Protein AF-A0A3D4CT71-F1 (afdb_monomer_lite)

Structure (mmCIF, N/CA/C/O backbone):
data_AF-A0A3D4CT71-F1
#
_entry.id   AF-A0A3D4CT71-F1
#
loop_
_atom_site.group_PDB
_atom_site.id
_atom_site.type_symbol
_atom_site.label_atom_id
_atom_site.label_alt_id
_atom_site.label_comp_id
_atom_site.label_asym_id
_atom_site.label_entity_id
_atom_site.label_seq_id
_atom_site.pdbx_PDB_ins_code
_atom_site.Cartn_x
_atom_site.Cartn_y
_atom_site.Cartn_z
_atom_site.occupancy
_atom_site.B_iso_or_equiv
_atom_site.auth_seq_id
_atom_site.auth_comp_id
_atom_site.auth_asym_id
_atom_site.auth_atom_id
_atom_site.pdbx_PDB_model_num
ATOM 1 N N . ALA A 1 1 ? -38.843 -22.849 -2.771 1.00 36.38 1 ALA A N 1
ATOM 2 C CA . ALA A 1 1 ? -37.546 -23.491 -2.494 1.00 36.38 1 ALA A CA 1
ATOM 3 C C . ALA A 1 1 ? -36.574 -23.138 -3.612 1.00 36.38 1 ALA A C 1
ATOM 5 O O . ALA A 1 1 ? -36.904 -23.408 -4.756 1.00 36.38 1 ALA A O 1
ATOM 6 N N . ALA A 1 2 ? -35.448 -22.501 -3.285 1.00 35.53 2 ALA A N 1
ATOM 7 C CA . ALA A 1 2 ? -34.188 -22.523 -4.036 1.00 35.53 2 ALA A CA 1
ATOM 8 C C . ALA A 1 2 ? -33.139 -21.804 -3.175 1.00 35.53 2 ALA A C 1
ATOM 10 O O . ALA A 1 2 ? -33.270 -20.617 -2.881 1.00 35.53 2 ALA A O 1
ATOM 11 N N . ALA A 1 3 ? -32.169 -22.573 -2.693 1.00 39.84 3 ALA A N 1
ATOM 12 C CA . ALA A 1 3 ? -31.016 -22.105 -1.945 1.00 39.84 3 ALA A CA 1
ATOM 13 C C . ALA A 1 3 ? -29.946 -21.612 -2.924 1.00 39.84 3 ALA A C 1
ATOM 15 O O . ALA A 1 3 ? -29.700 -22.269 -3.933 1.00 39.84 3 ALA A O 1
ATOM 16 N N . PHE A 1 4 ? -29.269 -20.514 -2.591 1.00 34.97 4 PHE A N 1
ATOM 17 C CA . PHE A 1 4 ? -27.969 -20.205 -3.177 1.00 34.97 4 PHE A CA 1
ATOM 18 C C . PHE A 1 4 ? -26.904 -20.365 -2.101 1.00 34.97 4 PHE A C 1
ATOM 20 O O . PHE A 1 4 ? -26.806 -19.591 -1.150 1.00 34.97 4 PHE A O 1
ATOM 27 N N . VAL A 1 5 ? -26.157 -21.450 -2.267 1.00 38.84 5 VAL A N 1
ATOM 28 C CA . VAL A 1 5 ? -24.888 -21.746 -1.618 1.00 38.84 5 VAL A CA 1
ATOM 29 C C . VAL A 1 5 ? -23.838 -20.853 -2.274 1.00 38.84 5 VAL A C 1
ATOM 31 O O . VAL A 1 5 ? -23.669 -20.906 -3.489 1.00 38.84 5 VAL A O 1
ATOM 34 N N . ILE A 1 6 ? -23.134 -20.041 -1.484 1.00 40.69 6 ILE A N 1
ATOM 35 C CA . ILE A 1 6 ? -21.815 -19.533 -1.868 1.00 40.69 6 ILE A CA 1
ATOM 36 C C . ILE A 1 6 ? -20.829 -20.077 -0.843 1.00 40.69 6 ILE A C 1
ATOM 38 O O . ILE A 1 6 ? -20.814 -19.705 0.331 1.00 40.69 6 ILE A O 1
ATOM 42 N N . GLU A 1 7 ? -20.085 -21.045 -1.347 1.00 28.72 7 GLU A N 1
ATOM 43 C CA . GLU A 1 7 ? -18.988 -21.787 -0.763 1.00 28.72 7 GLU A CA 1
ATOM 44 C C . GLU A 1 7 ? -17.817 -20.833 -0.482 1.00 28.72 7 GLU A C 1
ATOM 46 O O . GLU A 1 7 ? -17.269 -20.219 -1.394 1.00 28.72 7 GLU A O 1
ATOM 51 N N . TRP A 1 8 ? -17.444 -20.677 0.790 1.00 43.50 8 TRP A N 1
ATOM 52 C CA . TRP A 1 8 ? -16.163 -20.079 1.159 1.00 43.50 8 TRP A CA 1
ATOM 53 C C . TRP A 1 8 ? -15.171 -21.219 1.355 1.00 43.50 8 TRP A C 1
ATOM 55 O O . TRP A 1 8 ? -15.365 -22.088 2.207 1.00 43.50 8 TRP A O 1
ATOM 65 N N . SER A 1 9 ? -14.126 -21.221 0.534 1.00 39.06 9 SER A N 1
ATOM 66 C CA . SER A 1 9 ? -12.984 -22.119 0.639 1.00 39.06 9 SER A CA 1
ATOM 67 C C . SER A 1 9 ? -12.404 -22.108 2.061 1.00 39.06 9 SER A C 1
ATOM 69 O O . SER A 1 9 ? -11.981 -21.061 2.556 1.00 39.06 9 SER A O 1
ATOM 71 N N . LYS A 1 10 ? -12.364 -23.294 2.685 1.00 39.81 10 LYS A N 1
ATOM 72 C CA . LYS A 1 10 ? -11.442 -23.676 3.775 1.00 39.81 10 LYS A CA 1
ATOM 73 C C . LYS A 1 10 ? -10.008 -23.289 3.351 1.00 39.81 10 LYS A C 1
ATOM 75 O O . LYS A 1 10 ? -9.695 -23.399 2.174 1.00 39.81 10 LYS A O 1
ATOM 80 N N . ASP A 1 11 ? -9.080 -22.834 4.186 1.00 35.50 11 ASP A N 1
ATOM 81 C CA . ASP A 1 11 ? -8.710 -23.364 5.492 1.00 35.50 11 ASP A CA 1
ATOM 82 C C . ASP A 1 11 ? -7.721 -22.394 6.178 1.00 35.50 11 ASP A C 1
ATOM 84 O O . ASP A 1 11 ? -6.710 -22.035 5.578 1.00 35.50 11 ASP A O 1
ATOM 88 N N . ARG A 1 12 ? -7.997 -21.984 7.421 1.00 35.75 12 ARG A N 1
ATOM 89 C CA . ARG A 1 12 ? -7.000 -21.763 8.488 1.00 35.75 12 ARG A CA 1
ATOM 90 C C . ARG A 1 12 ? -7.731 -21.914 9.817 1.00 35.75 12 ARG A C 1
ATOM 92 O O . ARG A 1 12 ? -8.470 -21.030 10.249 1.00 35.75 12 ARG A O 1
ATOM 99 N N . GLY A 1 13 ? -7.552 -23.078 10.431 1.00 41.88 13 GLY A N 1
ATOM 100 C CA . GLY A 1 13 ? -8.037 -23.380 11.767 1.00 41.88 13 GLY A CA 1
ATOM 101 C C . GLY A 1 13 ? -7.451 -22.429 12.810 1.00 41.88 13 GLY A C 1
ATOM 102 O O . GLY A 1 13 ? -6.267 -22.484 13.118 1.00 41.88 13 GLY A O 1
ATOM 103 N N . ASN A 1 14 ? -8.314 -21.597 13.385 1.00 32.81 14 ASN A N 1
ATOM 104 C CA . ASN A 1 14 ? -8.369 -21.399 14.827 1.00 32.81 14 ASN A CA 1
ATOM 105 C C . ASN A 1 14 ? -9.821 -21.077 15.197 1.00 32.81 14 ASN A C 1
ATOM 107 O O . ASN A 1 14 ? -10.283 -19.939 15.127 1.00 32.81 14 ASN A O 1
ATOM 111 N N . THR A 1 15 ? -10.580 -22.128 15.490 1.00 42.22 15 THR A N 1
ATOM 112 C CA . THR A 1 15 ? -11.936 -22.047 16.026 1.00 42.22 15 THR A CA 1
ATOM 113 C C . THR A 1 15 ? -11.888 -21.620 17.488 1.00 42.22 15 THR A C 1
ATOM 115 O O . THR A 1 15 ? -11.949 -22.455 18.382 1.00 42.22 15 THR A O 1
ATOM 118 N N . GLU A 1 16 ? -11.901 -20.314 17.724 1.00 34.28 16 GLU A N 1
ATOM 119 C CA . GLU A 1 16 ? -12.638 -19.765 18.857 1.00 34.28 16 GLU A CA 1
ATOM 120 C C . GLU A 1 16 ? -13.776 -18.917 18.302 1.00 34.28 16 GLU A C 1
ATOM 122 O O . GLU A 1 16 ? -13.602 -17.805 17.808 1.00 34.28 16 GLU A O 1
ATOM 127 N N . ARG A 1 17 ? -14.978 -19.494 18.330 1.00 36.78 17 ARG A N 1
ATOM 128 C CA . ARG A 1 17 ? -16.222 -18.769 18.094 1.00 36.78 17 ARG A CA 1
ATOM 129 C C . ARG A 1 17 ? -16.428 -17.875 19.321 1.00 36.78 17 ARG A C 1
ATOM 131 O O . ARG A 1 17 ? -16.684 -18.437 20.387 1.00 36.78 17 ARG A O 1
ATOM 138 N N . PRO A 1 18 ? -16.369 -16.532 19.228 1.00 39.38 18 PRO A N 1
ATOM 139 C CA . PRO A 1 18 ? -16.798 -15.725 20.350 1.00 39.38 18 PRO A CA 1
ATOM 140 C C . PRO A 1 18 ? -18.300 -15.946 20.486 1.00 39.38 18 PRO A C 1
ATOM 142 O O . PRO A 1 18 ? -19.074 -15.778 19.538 1.00 39.38 18 PRO A O 1
ATOM 145 N N . SER A 1 19 ? -18.678 -16.422 21.662 1.00 34.53 19 SER A N 1
ATOM 146 C CA . SER A 1 19 ? -20.040 -16.645 22.108 1.00 34.53 19 SER A CA 1
ATOM 147 C C . SER A 1 19 ? -20.937 -15.468 21.723 1.00 34.53 19 SER A C 1
ATOM 149 O O . SER A 1 19 ? -20.637 -14.302 21.979 1.00 34.53 19 SER A O 1
ATOM 151 N N . SER A 1 20 ? -22.064 -15.787 21.087 1.00 35.91 20 SER A N 1
ATOM 152 C CA . SER A 1 20 ? -23.138 -14.845 20.800 1.00 35.91 20 SER A CA 1
ATOM 153 C C . SER A 1 20 ? -23.768 -14.391 22.117 1.00 35.91 20 SER A C 1
ATOM 155 O O . SER A 1 20 ? -24.762 -14.959 22.571 1.00 35.91 20 SER A O 1
ATOM 157 N N . VAL A 1 21 ? -23.178 -13.380 22.754 1.00 38.34 21 VAL A N 1
ATOM 158 C CA . VAL A 1 21 ? -23.825 -12.666 23.852 1.00 38.34 21 VAL A CA 1
ATOM 159 C C . VAL A 1 21 ? -24.903 -11.791 23.225 1.00 38.34 21 VAL A C 1
ATOM 161 O O . VAL A 1 21 ? -24.638 -10.737 22.647 1.00 38.34 21 VAL A O 1
ATOM 164 N N . SER A 1 22 ? -26.131 -12.305 23.288 1.00 35.69 22 SER A N 1
ATOM 165 C CA . SER A 1 22 ? -27.360 -11.580 22.996 1.00 35.69 22 SER A CA 1
ATOM 166 C C . SER A 1 22 ? -27.373 -10.288 23.811 1.00 35.69 22 SER A C 1
ATOM 168 O O . SER A 1 22 ? -27.314 -10.298 25.039 1.00 35.69 22 SER A O 1
ATOM 170 N N . GLY A 1 23 ? -27.351 -9.174 23.095 1.00 37.91 23 GLY A N 1
ATOM 171 C CA . GLY A 1 23 ? -27.042 -7.861 23.628 1.00 37.91 23 GLY A CA 1
ATOM 172 C C . GLY A 1 23 ? -26.266 -7.113 22.565 1.00 37.91 23 GLY A C 1
ATOM 173 O O . GLY A 1 23 ? -25.050 -6.980 22.660 1.00 37.91 23 GLY A O 1
ATOM 174 N N . THR A 1 24 ? -26.968 -6.669 21.522 1.00 40.25 24 THR A N 1
ATOM 175 C CA . THR A 1 24 ? -26.494 -5.731 20.498 1.00 40.25 24 THR A CA 1
ATOM 176 C C . THR A 1 24 ? -26.032 -4.448 21.186 1.00 40.25 24 THR A C 1
ATOM 178 O O . THR A 1 24 ? -26.727 -3.437 21.255 1.00 40.25 24 THR A O 1
ATOM 181 N N . SER A 1 25 ? -24.849 -4.506 21.789 1.00 51.44 25 SER A N 1
ATOM 182 C CA . SER A 1 25 ? -24.253 -3.385 22.478 1.00 51.44 25 SER A CA 1
ATOM 183 C C . SER A 1 25 ? -23.948 -2.339 21.415 1.00 51.44 25 SER A C 1
ATOM 185 O O . SER A 1 25 ? -23.362 -2.630 20.372 1.00 51.44 25 SER A O 1
ATOM 187 N N . SER A 1 26 ? -24.364 -1.103 21.675 1.00 63.62 26 SER A N 1
ATOM 188 C CA . SER A 1 26 ? -24.165 0.076 20.821 1.00 63.62 26 SER A CA 1
ATOM 189 C C . SER A 1 26 ? -22.732 0.214 20.266 1.00 63.62 26 SER A C 1
ATOM 191 O O . SER A 1 26 ? -22.503 0.916 19.282 1.00 63.62 26 SER A O 1
ATOM 193 N N . TRP A 1 27 ? -21.741 -0.431 20.888 1.00 71.56 27 TRP A N 1
ATOM 194 C CA . TRP A 1 27 ? -20.348 -0.449 20.451 1.00 71.56 27 TRP A CA 1
ATOM 195 C C . TRP A 1 27 ? -20.047 -1.460 19.322 1.00 71.56 27 TRP A C 1
ATOM 197 O O . TRP A 1 27 ? -19.236 -1.142 18.456 1.00 71.56 27 TRP A O 1
ATOM 207 N N . ALA A 1 28 ? -20.740 -2.598 19.215 1.00 71.00 28 ALA A N 1
ATOM 208 C CA . ALA A 1 28 ? -20.539 -3.536 18.098 1.00 71.00 28 ALA A CA 1
ATOM 209 C C . ALA A 1 28 ? -20.820 -2.882 16.724 1.00 71.00 28 ALA A C 1
ATOM 211 O O . ALA A 1 28 ? -20.144 -3.163 15.730 1.00 71.00 28 ALA A O 1
ATOM 212 N N . GLY A 1 29 ? -21.756 -1.925 16.678 1.00 79.75 29 GLY A N 1
ATOM 213 C CA . GLY A 1 29 ? -22.010 -1.096 15.495 1.00 79.75 29 GLY A CA 1
ATOM 214 C C . GLY A 1 29 ? -20.831 -0.192 15.100 1.00 79.75 29 GLY A C 1
ATOM 215 O O . GLY A 1 29 ? -20.617 0.059 13.910 1.00 79.75 29 GLY A O 1
ATOM 216 N N . LEU A 1 30 ? -20.009 0.244 16.067 1.00 84.38 30 LEU A N 1
ATOM 217 C CA . LEU A 1 30 ? -18.775 0.984 15.777 1.00 84.38 30 LEU A CA 1
ATOM 218 C C . LEU A 1 30 ? -17.765 0.085 15.074 1.00 84.38 30 LEU A C 1
ATOM 220 O O . LEU A 1 30 ? -17.232 0.488 14.043 1.00 84.38 30 LEU A O 1
ATOM 224 N N . ARG A 1 31 ? -17.552 -1.142 15.564 1.00 84.25 31 ARG A N 1
ATOM 225 C CA . ARG A 1 31 ? -16.624 -2.089 14.928 1.00 84.25 31 ARG A CA 1
ATOM 226 C C . ARG A 1 31 ? -16.980 -2.307 13.457 1.00 84.25 31 ARG A C 1
ATOM 228 O O . ARG A 1 31 ? -16.120 -2.169 12.595 1.00 84.25 31 ARG A O 1
ATOM 235 N N . SER A 1 32 ? -18.260 -2.542 13.154 1.00 85.94 32 SER A N 1
ATOM 236 C CA . SER A 1 32 ? -18.736 -2.687 11.768 1.00 85.94 32 SER A CA 1
ATOM 237 C C . SER A 1 32 ? -18.459 -1.441 10.914 1.00 85.94 32 SER A C 1
ATOM 239 O O . SER A 1 32 ? -17.985 -1.546 9.782 1.00 85.94 32 SER A O 1
ATOM 241 N N . THR A 1 33 ? -18.698 -0.247 11.464 1.00 88.69 33 THR A N 1
ATOM 242 C CA . THR A 1 33 ? -18.458 1.024 10.764 1.00 88.69 33 THR A CA 1
ATOM 243 C C . THR A 1 33 ? -16.980 1.224 10.435 1.00 88.69 33 THR A C 1
ATOM 245 O O . THR A 1 33 ? -16.637 1.603 9.316 1.00 88.69 33 THR A O 1
ATOM 248 N N . PHE A 1 34 ? -16.091 0.956 11.389 1.00 89.19 34 PHE A N 1
ATOM 249 C CA . PHE A 1 34 ? -14.651 1.120 11.197 1.00 89.19 34 PHE A CA 1
ATOM 250 C C . PHE A 1 34 ? -14.049 0.026 10.314 1.00 89.19 34 PHE A C 1
ATOM 252 O O . PHE A 1 34 ? -13.202 0.326 9.477 1.00 89.19 34 PHE A O 1
ATOM 259 N N . HIS A 1 35 ? -14.566 -1.197 10.385 1.00 88.12 35 HIS A N 1
ATOM 260 C CA . HIS A 1 35 ? -14.206 -2.267 9.460 1.00 88.12 35 HIS A CA 1
ATOM 261 C C . HIS A 1 35 ? -14.568 -1.923 8.002 1.00 88.12 35 HIS A C 1
ATOM 263 O O . HIS A 1 35 ? -13.768 -2.152 7.099 1.00 88.12 35 HIS A O 1
ATOM 269 N N . LYS A 1 36 ? -15.714 -1.269 7.747 1.00 90.19 36 LYS A N 1
ATOM 270 C CA . LYS A 1 36 ? -16.032 -0.738 6.404 1.00 90.19 36 LYS A CA 1
ATOM 271 C C . LYS A 1 36 ? -15.023 0.318 5.936 1.00 90.19 36 LYS A C 1
ATOM 273 O O . LYS A 1 36 ? -14.657 0.319 4.765 1.00 90.19 36 LYS A O 1
ATOM 278 N N . LYS A 1 37 ? -14.562 1.201 6.833 1.00 90.25 37 LYS A N 1
ATOM 279 C CA . LYS A 1 37 ? -13.529 2.204 6.510 1.00 90.25 37 LYS A CA 1
ATOM 280 C C . LYS A 1 37 ? -12.192 1.552 6.164 1.00 90.25 37 LYS A C 1
ATOM 282 O O . LYS A 1 37 ? -11.549 1.995 5.220 1.00 90.25 37 LYS A O 1
ATOM 287 N N . VAL A 1 38 ? -11.808 0.502 6.892 1.00 90.00 38 VAL A N 1
ATOM 288 C CA . VAL A 1 38 ? -10.600 -0.282 6.601 1.00 90.00 38 VAL A CA 1
ATOM 289 C C . VAL A 1 38 ? -10.703 -0.959 5.238 1.00 90.00 38 VAL A C 1
ATOM 291 O O . VAL A 1 38 ? -9.833 -0.734 4.409 1.00 90.00 38 VAL A O 1
ATOM 294 N N . ARG A 1 39 ? -11.803 -1.654 4.933 1.00 89.06 39 ARG A N 1
ATOM 295 C CA . ARG A 1 39 ? -12.000 -2.256 3.599 1.00 89.06 39 ARG A CA 1
ATOM 296 C C . ARG A 1 39 ? -11.960 -1.236 2.463 1.00 89.06 39 ARG A C 1
ATOM 298 O O . ARG A 1 39 ? -11.386 -1.485 1.412 1.00 89.06 39 ARG A O 1
ATOM 305 N N . ALA A 1 40 ? -12.562 -0.064 2.663 1.00 90.81 40 ALA A N 1
ATOM 306 C CA . ALA A 1 40 ? -12.499 1.005 1.668 1.00 90.81 40 ALA A CA 1
ATOM 307 C C . ALA A 1 40 ? -11.065 1.526 1.469 1.00 90.81 40 ALA A C 1
ATOM 309 O O . ALA A 1 40 ? -10.696 1.888 0.354 1.00 90.81 40 ALA A O 1
ATOM 310 N N . LEU A 1 41 ? -10.266 1.577 2.537 1.00 91.19 41 LEU A N 1
ATOM 311 C CA . LEU A 1 41 ? -8.855 1.945 2.479 1.00 91.19 41 LEU A CA 1
ATOM 312 C C . LEU A 1 41 ? -8.021 0.877 1.749 1.00 91.19 41 LEU A C 1
ATOM 314 O O . LEU A 1 41 ? -7.203 1.233 0.906 1.00 91.19 41 LEU A O 1
ATOM 318 N N . GLU A 1 42 ? -8.260 -0.405 2.025 1.00 89.88 42 GLU A N 1
ATOM 319 C CA . GLU A 1 42 ? -7.614 -1.530 1.333 1.00 89.88 42 GLU A CA 1
ATOM 320 C C . GLU A 1 42 ? -7.883 -1.494 -0.165 1.00 89.88 42 GLU A C 1
ATOM 322 O O . GLU A 1 42 ? -6.940 -1.502 -0.947 1.00 89.88 42 GLU A O 1
ATOM 327 N N . ASN A 1 43 ? -9.151 -1.369 -0.566 1.00 90.62 43 ASN A N 1
ATOM 328 C CA . ASN A 1 43 ? -9.523 -1.331 -1.979 1.00 90.62 43 ASN A CA 1
ATOM 329 C C . ASN A 1 43 ? -8.815 -0.188 -2.713 1.00 90.62 43 ASN A C 1
ATOM 331 O O . ASN A 1 43 ? -8.226 -0.407 -3.766 1.00 90.62 43 ASN A O 1
ATOM 335 N N . LYS A 1 44 ? -8.793 1.015 -2.121 1.00 92.94 44 LYS A N 1
ATOM 336 C CA . LYS A 1 44 ? -8.076 2.168 -2.690 1.00 92.94 44 LYS A CA 1
ATOM 337 C C . LYS A 1 44 ? -6.579 1.913 -2.827 1.00 92.94 44 LYS A C 1
ATOM 339 O O . LYS A 1 44 ? -5.961 2.356 -3.791 1.00 92.94 44 LYS A O 1
ATOM 344 N N . PHE A 1 45 ? -5.981 1.241 -1.848 1.00 92.56 45 PHE A N 1
ATOM 345 C CA . PHE A 1 45 ? -4.566 0.902 -1.890 1.00 92.56 45 PHE A CA 1
ATOM 346 C C . PHE A 1 45 ? -4.265 -0.140 -2.975 1.00 92.56 45 PHE A C 1
ATOM 348 O O . PHE A 1 45 ? -3.333 0.064 -3.752 1.00 92.56 45 PHE A O 1
ATOM 355 N N . SER A 1 46 ? -5.071 -1.199 -3.082 1.00 91.50 46 SER A N 1
ATOM 356 C CA . SER A 1 46 ? -4.942 -2.212 -4.135 1.00 91.50 46 SER A CA 1
ATOM 357 C C . SER A 1 46 ? -5.129 -1.613 -5.529 1.00 91.50 46 SER A C 1
ATOM 359 O O . SER A 1 46 ? -4.333 -1.884 -6.425 1.00 91.50 46 SER A O 1
ATOM 361 N N . GLU A 1 47 ? -6.115 -0.731 -5.712 1.00 94.38 47 GLU A N 1
ATOM 362 C CA . GLU A 1 47 ? -6.309 0.018 -6.959 1.00 94.38 47 GLU A CA 1
ATOM 363 C C . GLU A 1 47 ? -5.068 0.851 -7.308 1.00 94.38 47 GLU A C 1
ATOM 365 O O . GLU A 1 47 ? -4.551 0.750 -8.421 1.00 94.38 47 GLU A O 1
ATOM 370 N N . ALA A 1 48 ? -4.529 1.607 -6.347 1.00 94.75 48 ALA A N 1
ATOM 371 C CA . ALA A 1 48 ? -3.340 2.429 -6.559 1.00 94.75 48 ALA A CA 1
ATOM 372 C C . ALA A 1 48 ? -2.080 1.598 -6.873 1.00 94.75 48 ALA A C 1
ATOM 374 O O . ALA A 1 48 ? -1.263 2.005 -7.704 1.00 94.75 48 ALA A O 1
ATOM 375 N N . LEU A 1 49 ? -1.908 0.430 -6.242 1.00 94.38 49 LEU A N 1
ATOM 376 C CA . LEU A 1 49 ? -0.822 -0.500 -6.571 1.00 94.38 49 LEU A CA 1
ATOM 377 C C . LEU A 1 49 ? -0.960 -1.044 -7.992 1.00 94.38 49 LEU A C 1
ATOM 379 O O . LEU A 1 49 ? 0.003 -1.029 -8.764 1.00 94.38 49 LEU A O 1
ATOM 383 N N . LEU A 1 50 ? -2.167 -1.464 -8.357 1.00 95.50 50 LEU A N 1
ATOM 384 C CA . LEU A 1 50 ? -2.479 -1.999 -9.673 1.00 95.50 50 LEU A CA 1
ATOM 385 C C . LEU A 1 50 ? -2.252 -0.951 -10.770 1.00 95.50 50 LEU A C 1
ATOM 387 O O . LEU A 1 50 ? -1.642 -1.246 -11.804 1.00 95.50 50 LEU A O 1
ATOM 391 N N . GLU A 1 51 ? -2.668 0.292 -10.536 1.00 96.62 51 GLU A N 1
ATOM 392 C CA . GLU A 1 51 ? -2.375 1.429 -11.409 1.00 96.62 51 GLU A CA 1
ATOM 393 C C . GLU A 1 51 ? -0.878 1.725 -11.500 1.00 96.62 51 GLU A C 1
ATOM 395 O O . GLU A 1 51 ? -0.371 1.966 -12.598 1.00 96.62 51 GLU A O 1
ATOM 400 N N . ASN A 1 52 ? -0.140 1.659 -10.390 1.00 95.94 52 ASN A N 1
ATOM 401 C CA . ASN A 1 52 ? 1.303 1.881 -10.392 1.00 95.94 52 ASN A CA 1
ATOM 402 C C . ASN A 1 52 ? 2.044 0.820 -11.226 1.00 95.94 52 ASN A C 1
ATOM 404 O O . ASN A 1 52 ? 2.889 1.169 -12.055 1.00 95.94 52 ASN A O 1
ATOM 408 N N . GLY A 1 53 ? 1.683 -0.458 -11.072 1.00 95.50 53 GLY A N 1
ATOM 409 C CA . GLY A 1 53 ? 2.232 -1.560 -11.863 1.00 95.50 53 GLY A CA 1
ATOM 410 C C . GLY A 1 53 ? 1.894 -1.445 -13.354 1.00 95.50 53 GLY A C 1
ATOM 411 O O . GLY A 1 53 ? 2.774 -1.594 -14.207 1.00 95.50 53 GLY A O 1
ATOM 412 N N . LYS A 1 54 ? 0.642 -1.109 -13.698 1.00 96.25 54 LYS A N 1
ATOM 413 C CA . LYS A 1 54 ? 0.240 -0.801 -15.086 1.00 96.25 54 LYS A CA 1
ATOM 414 C C . LYS A 1 54 ? 1.015 0.390 -15.649 1.00 96.25 54 LYS A C 1
ATOM 416 O O . LYS A 1 54 ? 1.489 0.330 -16.785 1.00 96.25 54 LYS A O 1
ATOM 421 N N . GLY A 1 55 ? 1.175 1.438 -14.845 1.00 95.94 55 GLY A N 1
ATOM 422 C CA . GLY A 1 55 ? 1.946 2.630 -15.169 1.00 95.94 55 GLY A CA 1
ATOM 423 C C . GLY A 1 55 ? 3.384 2.283 -15.527 1.00 95.94 55 GLY A C 1
ATOM 424 O O . GLY A 1 55 ? 3.845 2.676 -16.593 1.00 95.94 55 GLY A O 1
ATOM 425 N N . LEU A 1 56 ? 4.055 1.451 -14.722 1.00 96.62 56 LEU A N 1
ATOM 426 C CA . LEU A 1 56 ? 5.405 0.982 -15.039 1.00 96.62 56 LEU A CA 1
ATOM 427 C C . LEU A 1 56 ? 5.452 0.220 -16.374 1.00 96.62 56 LEU A C 1
ATOM 429 O O . LEU A 1 56 ? 6.310 0.502 -17.208 1.00 96.62 56 LEU A O 1
ATOM 433 N N . LYS A 1 57 ? 4.516 -0.710 -16.624 1.00 96.12 57 LYS A N 1
ATOM 434 C CA . LYS A 1 57 ? 4.456 -1.442 -17.908 1.00 96.12 57 LYS A CA 1
ATOM 435 C C . LYS A 1 57 ? 4.309 -0.485 -19.097 1.00 96.12 57 LYS A C 1
ATOM 437 O O . LYS A 1 57 ? 4.945 -0.696 -20.131 1.00 96.12 57 LYS A O 1
ATOM 442 N N . SER A 1 58 ? 3.479 0.548 -18.954 1.00 96.62 58 SER A N 1
ATOM 443 C CA . SER A 1 58 ? 3.260 1.572 -19.979 1.00 96.62 58 SER A CA 1
ATOM 444 C C . SER A 1 58 ? 4.498 2.445 -20.196 1.00 96.62 58 SER A C 1
ATOM 446 O O . SER A 1 58 ? 4.944 2.594 -21.335 1.00 96.62 58 SER A O 1
ATOM 448 N N . ASP A 1 59 ? 5.094 2.954 -19.117 1.00 96.00 59 ASP A N 1
ATOM 449 C CA . ASP A 1 59 ? 6.284 3.808 -19.155 1.00 96.00 59 ASP A CA 1
ATOM 450 C C . ASP A 1 59 ? 7.457 3.089 -19.833 1.00 96.00 59 ASP A C 1
ATOM 452 O O . ASP A 1 59 ? 8.119 3.661 -20.698 1.00 96.00 59 ASP A O 1
ATOM 456 N N . LEU A 1 60 ? 7.672 1.809 -19.508 1.00 95.62 60 LEU A N 1
ATOM 457 C CA . LEU A 1 60 ? 8.716 0.988 -20.126 1.00 95.62 60 LEU A CA 1
ATOM 458 C C . LEU A 1 60 ? 8.466 0.754 -21.619 1.00 95.62 60 LEU A C 1
ATOM 460 O O . LEU A 1 60 ? 9.405 0.817 -22.408 1.00 95.62 60 LEU A O 1
ATOM 464 N N . ASN A 1 61 ? 7.216 0.515 -22.029 1.00 95.44 61 ASN A N 1
ATOM 465 C CA . ASN A 1 61 ? 6.874 0.373 -23.447 1.00 95.44 61 ASN A CA 1
ATOM 466 C C . ASN A 1 61 ? 7.122 1.670 -24.220 1.00 95.44 61 ASN A C 1
ATOM 468 O O . ASN A 1 61 ? 7.662 1.636 -25.325 1.00 95.44 61 ASN A O 1
ATOM 472 N N . PHE A 1 62 ? 6.700 2.805 -23.658 1.00 96.00 62 PHE A N 1
ATOM 473 C CA . PHE A 1 62 ? 6.899 4.110 -24.276 1.00 96.00 62 PHE A CA 1
ATOM 474 C C . PHE A 1 62 ? 8.388 4.429 -24.400 1.00 96.00 62 PHE A C 1
ATOM 476 O O . PHE A 1 62 ? 8.857 4.790 -25.478 1.00 96.00 62 PHE A O 1
ATOM 483 N N . TRP A 1 63 ? 9.138 4.213 -23.319 1.00 95.38 63 TRP A N 1
ATOM 484 C CA . TRP A 1 63 ? 10.578 4.404 -23.307 1.00 95.38 63 TRP A CA 1
ATOM 485 C C . TRP A 1 63 ? 11.274 3.517 -24.345 1.00 95.38 63 TRP A C 1
ATOM 487 O O . TRP A 1 63 ? 12.023 4.044 -25.161 1.00 95.38 63 TRP A O 1
ATOM 497 N N . LEU A 1 64 ? 10.956 2.216 -24.403 1.00 94.19 64 LEU A N 1
ATOM 498 C CA . LEU A 1 64 ? 11.532 1.272 -25.369 1.00 94.19 64 LEU A CA 1
ATOM 499 C C . LEU A 1 64 ? 11.288 1.685 -26.827 1.00 94.19 64 LEU A C 1
ATOM 501 O O . LEU A 1 64 ? 12.191 1.576 -27.652 1.00 94.19 64 LEU A O 1
ATOM 505 N N . ARG A 1 65 ? 10.083 2.174 -27.147 1.00 93.94 65 ARG A N 1
ATOM 506 C CA . ARG A 1 65 ? 9.733 2.650 -28.499 1.00 93.94 65 ARG A CA 1
ATOM 507 C C . ARG A 1 65 ? 10.519 3.893 -28.915 1.00 93.94 65 ARG A C 1
ATOM 509 O O . ARG A 1 65 ? 10.715 4.099 -30.106 1.00 93.94 65 ARG A O 1
ATOM 516 N N . GLY A 1 66 ? 10.941 4.712 -27.954 1.00 92.62 66 GLY A N 1
ATOM 517 C CA . GLY A 1 66 ? 11.738 5.913 -28.201 1.00 92.62 66 GLY A CA 1
ATOM 518 C C . GLY A 1 66 ? 13.236 5.654 -28.381 1.00 92.62 66 GLY A C 1
ATOM 519 O O . GLY A 1 66 ? 13.978 6.591 -28.668 1.00 92.62 66 GLY A O 1
ATOM 520 N N . LEU A 1 67 ? 13.704 4.416 -28.193 1.00 93.50 67 LEU A N 1
ATOM 521 C CA . LEU A 1 67 ? 15.118 4.072 -28.313 1.00 93.50 67 LEU A CA 1
ATOM 522 C C . LEU A 1 67 ? 15.532 3.785 -29.757 1.00 93.50 67 LEU A C 1
ATOM 524 O O . LEU A 1 67 ? 14.744 3.343 -30.593 1.00 93.50 67 LEU A O 1
ATOM 528 N N . ARG A 1 68 ? 16.829 3.957 -30.028 1.00 93.06 68 ARG A N 1
ATOM 529 C CA . ARG A 1 68 ? 17.446 3.473 -31.267 1.00 93.06 68 ARG A CA 1
ATOM 530 C C . ARG A 1 68 ? 17.390 1.947 -31.313 1.00 93.06 68 ARG A C 1
ATOM 532 O O . ARG A 1 68 ? 17.431 1.281 -30.284 1.00 93.06 68 ARG A O 1
ATOM 539 N N . SER A 1 69 ? 17.364 1.370 -32.512 1.00 90.88 69 SER A N 1
ATOM 540 C CA . SER A 1 69 ? 17.145 -0.073 -32.706 1.00 90.88 69 SER A CA 1
ATOM 541 C C . SER A 1 69 ? 18.196 -0.979 -32.047 1.00 90.88 69 SER A C 1
ATOM 543 O O . SER A 1 69 ? 17.879 -2.105 -31.664 1.00 90.88 69 SER A O 1
ATOM 545 N N . ALA A 1 70 ? 19.444 -0.520 -31.911 1.00 90.81 70 ALA A N 1
ATOM 546 C CA . ALA A 1 70 ? 20.488 -1.255 -31.195 1.00 90.81 70 ALA A CA 1
ATOM 547 C C . ALA A 1 70 ? 20.210 -1.292 -29.681 1.00 90.81 70 ALA A C 1
ATOM 549 O O . ALA A 1 70 ? 20.117 -2.376 -29.108 1.00 90.81 70 ALA A O 1
ATOM 550 N N . ASP A 1 71 ? 19.963 -0.129 -29.075 1.00 89.88 71 ASP A N 1
ATOM 551 C CA . ASP A 1 71 ? 19.656 0.008 -27.644 1.00 89.88 71 ASP A CA 1
ATOM 552 C C . ASP A 1 71 ? 18.341 -0.688 -27.279 1.00 89.88 71 ASP A C 1
ATOM 554 O O . ASP A 1 71 ? 18.241 -1.381 -26.268 1.00 89.88 71 ASP A O 1
ATOM 558 N N . GLY A 1 72 ? 17.334 -0.570 -28.148 1.00 91.19 72 GLY A N 1
ATOM 559 C CA . GLY A 1 72 ? 16.061 -1.261 -27.989 1.00 91.19 72 GLY A CA 1
ATOM 560 C C . GLY A 1 72 ? 16.240 -2.778 -27.924 1.00 91.19 72 GLY A C 1
ATOM 561 O O . GLY A 1 72 ? 15.672 -3.419 -27.044 1.00 91.19 72 GLY A O 1
ATOM 562 N N . ARG A 1 73 ? 17.081 -3.364 -28.790 1.00 92.69 73 ARG A N 1
ATOM 563 C CA . ARG A 1 73 ? 17.408 -4.800 -28.722 1.00 92.69 73 ARG A CA 1
ATOM 564 C C . ARG A 1 73 ? 18.164 -5.163 -27.445 1.00 92.69 73 ARG A C 1
ATOM 566 O O . ARG A 1 73 ? 17.854 -6.196 -26.862 1.00 92.69 73 ARG A O 1
ATOM 573 N N . ALA A 1 74 ? 19.096 -4.318 -27.003 1.00 93.44 74 ALA A N 1
ATOM 574 C CA . ALA A 1 74 ? 19.884 -4.559 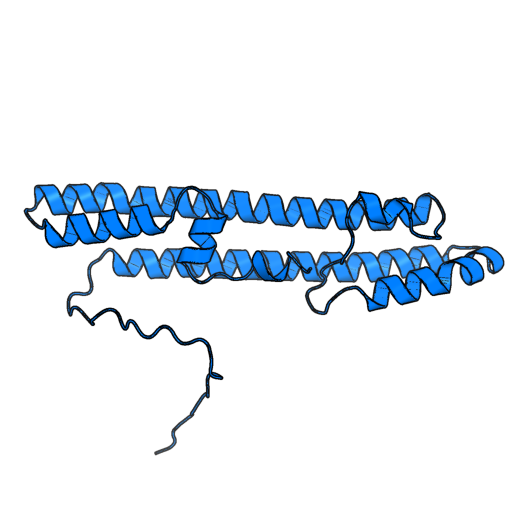-25.796 1.00 93.44 74 ALA A CA 1
ATOM 575 C C . ALA A 1 74 ? 19.023 -4.593 -24.520 1.00 93.44 74 ALA A C 1
ATOM 577 O O . ALA A 1 74 ? 19.231 -5.448 -23.664 1.00 93.44 74 ALA A O 1
ATOM 578 N N . TYR A 1 75 ? 18.030 -3.705 -24.397 1.00 94.31 75 TYR A N 1
ATOM 579 C CA . TYR A 1 75 ? 17.232 -3.577 -23.169 1.00 94.31 75 TYR A CA 1
ATOM 580 C C . TYR A 1 75 ? 15.909 -4.346 -23.178 1.00 94.31 75 TYR A C 1
ATOM 582 O O . TYR A 1 75 ? 15.320 -4.558 -22.115 1.00 94.31 75 TYR A O 1
ATOM 590 N N . LYS A 1 76 ? 15.420 -4.773 -24.350 1.00 94.38 76 LYS A N 1
ATOM 591 C CA . LYS A 1 76 ? 14.112 -5.435 -24.478 1.00 94.38 76 LYS A CA 1
ATOM 592 C C . LYS A 1 76 ? 13.983 -6.671 -23.586 1.00 94.38 76 LYS A C 1
ATOM 594 O O . LYS A 1 76 ? 12.948 -6.825 -22.950 1.00 94.38 76 LYS A O 1
ATOM 599 N N . GLY A 1 77 ? 15.022 -7.506 -23.493 1.00 95.50 77 GLY A N 1
ATOM 600 C CA . GLY A 1 77 ? 15.006 -8.696 -22.630 1.00 95.50 77 GLY A CA 1
ATOM 601 C C . GLY A 1 77 ? 14.760 -8.349 -21.158 1.00 95.50 77 GLY A C 1
ATOM 602 O O . GLY A 1 77 ? 13.838 -8.880 -20.543 1.00 95.50 77 GLY A O 1
ATOM 603 N N . THR A 1 78 ? 15.514 -7.383 -20.627 1.00 94.69 78 THR A N 1
ATOM 604 C CA . THR A 1 78 ? 15.357 -6.881 -19.252 1.00 94.69 78 THR A CA 1
ATOM 605 C C . THR A 1 78 ? 13.965 -6.291 -19.013 1.00 94.69 78 THR A C 1
ATOM 607 O O . THR A 1 78 ? 13.348 -6.553 -17.983 1.00 94.69 78 THR A O 1
ATOM 610 N N . ILE A 1 79 ? 13.442 -5.510 -19.966 1.00 95.12 79 ILE A N 1
ATOM 611 C CA . ILE A 1 79 ? 12.098 -4.917 -19.869 1.00 95.12 79 ILE A CA 1
ATOM 612 C C . ILE A 1 79 ? 11.016 -5.999 -19.860 1.00 95.12 79 ILE A C 1
ATOM 614 O O . ILE A 1 79 ? 10.094 -5.927 -19.050 1.00 95.12 79 ILE A O 1
ATOM 618 N N . ASP A 1 80 ? 11.106 -6.984 -20.752 1.00 96.00 80 ASP A N 1
ATOM 619 C CA . ASP A 1 80 ? 10.123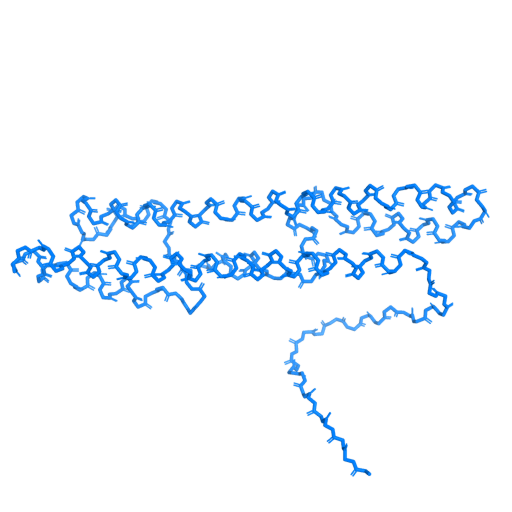 -8.062 -20.851 1.00 96.00 80 ASP A CA 1
ATOM 620 C C . ASP A 1 80 ? 10.107 -8.895 -19.557 1.00 96.00 80 ASP A C 1
ATOM 622 O O . ASP A 1 80 ? 9.031 -9.155 -19.013 1.00 96.00 80 ASP A O 1
ATOM 626 N N . GLN A 1 81 ? 11.282 -9.205 -18.994 1.00 94.56 81 GLN A N 1
ATOM 627 C CA . GLN A 1 81 ? 11.403 -9.881 -17.699 1.00 94.56 81 GLN A CA 1
ATOM 628 C C . GLN A 1 81 ? 10.807 -9.049 -16.554 1.00 94.56 81 GLN A C 1
ATOM 630 O O . GLN A 1 81 ? 10.035 -9.571 -15.751 1.00 94.56 81 GLN A O 1
ATOM 635 N N . LEU A 1 82 ? 11.109 -7.749 -16.497 1.00 94.19 82 LEU A N 1
ATOM 636 C CA . LEU A 1 82 ? 10.563 -6.858 -15.473 1.00 94.19 82 LEU A CA 1
ATOM 637 C C . LEU A 1 82 ? 9.036 -6.745 -15.570 1.00 94.19 82 LEU A C 1
ATOM 639 O O . LEU A 1 82 ? 8.335 -6.737 -14.565 1.00 94.19 82 LEU A O 1
ATOM 643 N N . LYS A 1 83 ? 8.483 -6.683 -16.782 1.00 94.50 83 LYS A N 1
ATOM 644 C CA . LYS A 1 83 ? 7.028 -6.635 -16.973 1.00 94.50 83 LYS A CA 1
ATOM 645 C C . LYS A 1 83 ? 6.349 -7.943 -16.569 1.00 94.50 83 LYS A C 1
ATOM 647 O O . LYS A 1 83 ? 5.202 -7.891 -16.119 1.00 94.50 83 LYS A O 1
ATOM 652 N N . ALA A 1 84 ? 7.028 -9.073 -16.754 1.00 94.19 84 ALA A N 1
ATOM 653 C CA . ALA A 1 84 ? 6.547 -10.389 -16.353 1.00 94.19 84 ALA A CA 1
ATOM 654 C C . ALA A 1 84 ? 6.614 -10.602 -14.833 1.00 94.19 84 ALA A C 1
ATOM 656 O O . ALA A 1 84 ? 5.758 -11.294 -14.293 1.00 94.19 84 ALA A O 1
ATOM 657 N N . SER A 1 85 ? 7.580 -9.988 -14.140 1.00 92.50 85 SER A N 1
ATOM 658 C CA . SER A 1 85 ? 7.700 -10.101 -12.681 1.00 92.50 85 SER A CA 1
ATOM 659 C C . SER A 1 85 ? 6.689 -9.248 -11.908 1.00 92.50 85 SER A C 1
ATOM 661 O O . SER A 1 85 ? 6.426 -9.531 -10.742 1.00 92.50 85 SER A O 1
ATOM 663 N N . ILE A 1 86 ? 6.088 -8.227 -12.532 1.00 92.50 86 ILE A N 1
ATOM 664 C CA . ILE A 1 86 ? 5.015 -7.441 -11.904 1.00 92.50 86 ILE A CA 1
ATOM 665 C C . ILE A 1 86 ? 3.798 -8.341 -11.679 1.00 92.50 86 ILE A C 1
ATOM 667 O O . ILE A 1 86 ? 3.161 -8.778 -12.646 1.00 92.50 86 ILE A O 1
ATOM 671 N N . GLY A 1 87 ? 3.460 -8.555 -10.405 1.00 88.62 87 GLY A N 1
ATOM 672 C CA . GLY A 1 87 ? 2.350 -9.407 -9.984 1.00 88.62 87 GLY A CA 1
ATOM 673 C C . GLY A 1 87 ? 0.986 -8.917 -10.482 1.00 88.62 87 GLY A C 1
ATOM 674 O O . GLY A 1 87 ? 0.835 -7.777 -10.929 1.00 88.62 87 GLY A O 1
ATOM 675 N N . ALA A 1 88 ? -0.032 -9.775 -10.380 1.00 88.38 88 ALA A N 1
ATOM 676 C CA . ALA A 1 88 ? -1.401 -9.449 -10.796 1.00 88.38 88 ALA A CA 1
ATOM 677 C C . ALA A 1 88 ? -1.970 -8.217 -10.060 1.00 88.38 88 ALA A C 1
ATOM 679 O O . ALA A 1 88 ? -2.655 -7.399 -10.668 1.00 88.38 88 ALA A O 1
ATOM 680 N N . GLU A 1 89 ? -1.586 -8.046 -8.794 1.00 86.69 89 GLU A N 1
ATOM 681 C CA . GLU A 1 89 ? -1.930 -6.906 -7.929 1.00 86.69 89 GLU A CA 1
ATOM 682 C C . GLU A 1 89 ? -1.168 -5.608 -8.284 1.00 86.69 89 GLU A C 1
ATOM 684 O O . GLU A 1 89 ? -1.348 -4.573 -7.651 1.00 86.69 89 GLU A O 1
ATOM 689 N N . GLY A 1 90 ? -0.264 -5.641 -9.271 1.00 88.06 90 GLY A N 1
ATOM 690 C CA . GLY A 1 90 ? 0.575 -4.500 -9.656 1.00 88.06 90 GLY A CA 1
ATOM 691 C C . GLY A 1 90 ? 1.807 -4.269 -8.783 1.00 88.06 90 GLY A C 1
ATOM 692 O O . GLY A 1 90 ? 2.523 -3.291 -9.002 1.00 88.06 90 GLY A O 1
ATOM 693 N N . LEU A 1 91 ? 2.090 -5.176 -7.842 1.00 92.38 91 LEU A N 1
ATOM 694 C CA . LEU A 1 91 ? 3.305 -5.150 -7.033 1.00 92.38 91 LEU A CA 1
ATOM 695 C C . LEU A 1 91 ? 4.549 -5.274 -7.921 1.00 92.38 91 LEU A C 1
ATOM 697 O O . LEU A 1 91 ? 4.666 -6.198 -8.729 1.00 92.38 91 LEU A O 1
ATOM 701 N N . ILE A 1 92 ? 5.493 -4.359 -7.727 1.00 92.75 92 ILE A N 1
ATOM 702 C CA . ILE A 1 92 ? 6.819 -4.398 -8.339 1.00 92.75 92 ILE A CA 1
ATOM 703 C C . ILE A 1 92 ? 7.756 -5.094 -7.342 1.00 92.75 92 ILE A C 1
ATOM 705 O O . ILE A 1 92 ? 8.011 -4.518 -6.277 1.00 92.75 92 ILE A O 1
ATOM 709 N N . PRO A 1 93 ? 8.272 -6.301 -7.648 1.00 90.56 93 PRO A N 1
ATOM 710 C CA . PRO A 1 93 ? 9.107 -7.077 -6.731 1.00 90.56 93 PRO A CA 1
ATOM 711 C C . PRO A 1 93 ? 10.568 -6.605 -6.790 1.00 90.56 93 PRO A C 1
ATOM 713 O O . PRO A 1 93 ? 11.472 -7.359 -7.133 1.00 90.56 93 PRO A O 1
ATOM 716 N N . LEU A 1 94 ? 10.793 -5.316 -6.539 1.00 90.94 94 LEU A N 1
ATOM 717 C CA . LEU A 1 94 ? 12.122 -4.710 -6.511 1.00 90.94 94 LEU A CA 1
ATOM 718 C C . LEU A 1 94 ? 12.239 -3.752 -5.334 1.00 90.94 94 LEU A C 1
ATOM 720 O O . LEU A 1 94 ? 11.313 -2.992 -5.038 1.00 90.94 94 LEU A O 1
ATOM 724 N N . THR A 1 95 ? 13.419 -3.724 -4.723 1.00 90.88 95 THR A N 1
ATOM 725 C CA . THR A 1 95 ? 13.809 -2.636 -3.825 1.00 90.88 95 THR A CA 1
ATOM 726 C C . THR A 1 95 ? 14.448 -1.492 -4.615 1.00 90.88 95 THR A C 1
ATOM 728 O O . THR A 1 95 ? 14.877 -1.665 -5.758 1.00 90.88 95 THR A O 1
ATOM 731 N N . ILE A 1 96 ? 14.565 -0.307 -4.000 1.00 87.69 96 ILE A N 1
ATOM 732 C CA . ILE A 1 96 ? 15.284 0.830 -4.604 1.00 87.69 96 ILE A CA 1
ATOM 733 C C . ILE A 1 96 ? 16.715 0.415 -4.988 1.00 87.69 96 ILE A C 1
ATOM 735 O O . ILE A 1 96 ? 17.178 0.754 -6.077 1.00 87.69 96 ILE A O 1
ATOM 739 N N . GLY A 1 97 ? 17.391 -0.358 -4.131 1.00 85.81 97 GLY A N 1
ATOM 740 C CA . GLY A 1 97 ? 18.758 -0.828 -4.364 1.00 85.81 97 GLY A CA 1
ATOM 741 C C . GLY A 1 97 ? 18.882 -1.840 -5.504 1.00 85.81 97 GLY A C 1
ATOM 742 O O . GLY A 1 97 ? 19.922 -1.898 -6.150 1.00 85.81 97 GLY A O 1
ATOM 743 N N . ASP A 1 98 ? 17.830 -2.600 -5.806 1.00 88.94 98 ASP A N 1
ATOM 744 C CA . ASP A 1 98 ? 17.856 -3.5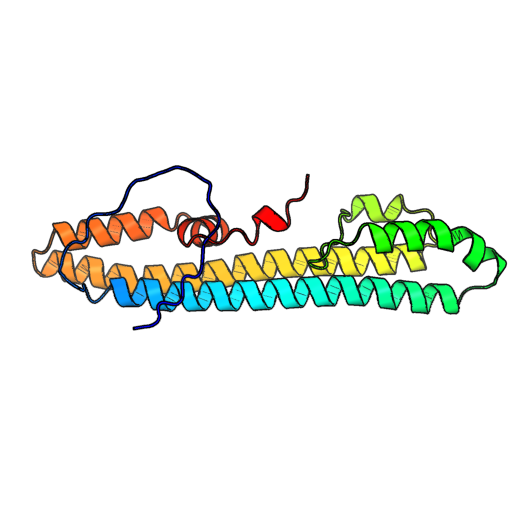50 -6.924 1.00 88.94 98 ASP A CA 1
ATOM 745 C C . ASP A 1 98 ? 17.692 -2.861 -8.278 1.00 88.94 98 ASP A C 1
ATOM 747 O O . ASP A 1 98 ? 18.160 -3.376 -9.292 1.00 88.94 98 ASP A O 1
ATOM 751 N N . THR A 1 99 ? 17.097 -1.663 -8.309 1.00 89.44 99 THR A N 1
ATOM 752 C CA . THR A 1 99 ? 16.898 -0.928 -9.568 1.00 89.44 99 THR A CA 1
ATOM 753 C C . THR A 1 99 ? 18.208 -0.589 -10.274 1.00 89.44 99 THR A C 1
ATOM 755 O O . THR A 1 99 ? 18.250 -0.584 -11.501 1.00 89.44 99 THR A O 1
ATOM 758 N N . THR A 1 100 ? 19.295 -0.360 -9.530 1.00 88.56 100 THR A N 1
ATOM 759 C CA . THR A 1 100 ? 20.616 -0.038 -10.096 1.00 88.56 100 THR A CA 1
ATOM 760 C C . THR A 1 100 ? 21.330 -1.251 -10.687 1.00 88.56 100 THR A C 1
ATOM 762 O O . THR A 1 100 ? 22.259 -1.079 -11.471 1.00 88.56 100 THR A O 1
ATOM 765 N N . LYS A 1 101 ? 20.892 -2.468 -10.343 1.00 91.81 101 LYS A N 1
ATOM 766 C CA . LYS A 1 101 ? 21.436 -3.729 -10.870 1.00 91.81 101 LYS A CA 1
ATOM 767 C C . LYS A 1 101 ? 20.822 -4.108 -12.220 1.00 91.81 101 LYS A C 1
ATOM 769 O O . LYS A 1 101 ? 21.296 -5.036 -12.869 1.00 91.81 101 LYS A O 1
ATOM 774 N N . LEU A 1 102 ? 19.755 -3.423 -12.639 1.00 92.19 102 LEU A N 1
ATOM 775 C CA . LEU A 1 102 ? 19.090 -3.690 -13.908 1.00 92.19 102 LEU A CA 1
ATOM 776 C C . LEU A 1 102 ? 19.990 -3.278 -15.074 1.00 92.19 102 LEU A C 1
ATOM 778 O O . LEU A 1 102 ? 20.496 -2.158 -15.118 1.00 92.19 102 LEU A O 1
ATOM 782 N N . SER A 1 103 ? 20.123 -4.159 -16.065 1.00 92.81 103 SER A N 1
ATOM 783 C CA . SER A 1 103 ? 20.811 -3.864 -17.325 1.00 92.81 103 SER A CA 1
ATOM 784 C C . SER A 1 103 ? 19.948 -2.961 -18.212 1.00 92.81 103 SER A C 1
ATOM 786 O O . SER A 1 103 ? 19.393 -3.401 -19.218 1.00 92.81 103 SER A O 1
ATOM 788 N N . LEU A 1 104 ? 19.795 -1.705 -17.794 1.00 92.81 104 LEU A N 1
ATOM 789 C CA . LEU A 1 104 ? 19.078 -0.624 -18.466 1.00 92.81 104 LEU A CA 1
ATOM 790 C C . LEU A 1 104 ? 19.970 0.623 -18.507 1.00 92.81 104 LEU A C 1
ATOM 792 O O . LEU A 1 104 ? 20.926 0.747 -17.743 1.00 92.81 104 LEU A O 1
ATOM 796 N N . SER A 1 105 ? 19.645 1.582 -19.373 1.00 93.44 105 SER A N 1
ATOM 797 C CA . SER A 1 105 ? 20.295 2.894 -19.310 1.00 93.44 105 SER A CA 1
ATOM 798 C C . SER A 1 105 ? 19.888 3.651 -18.032 1.00 93.44 105 SER A C 1
ATOM 800 O O . SER A 1 105 ? 18.841 3.340 -17.451 1.00 93.44 105 SER A O 1
ATOM 802 N N . PRO A 1 106 ? 20.634 4.697 -17.617 1.00 93.94 106 PRO A N 1
ATOM 803 C CA . PRO A 1 106 ? 20.293 5.495 -16.437 1.00 93.94 106 PRO A CA 1
ATOM 804 C C . PRO A 1 106 ? 18.845 5.998 -16.445 1.00 93.94 106 PRO A C 1
ATOM 806 O O . PRO A 1 106 ? 18.147 5.925 -15.437 1.00 93.94 106 PRO A O 1
ATOM 809 N N . ARG A 1 107 ? 18.343 6.407 -17.618 1.00 92.81 107 ARG A N 1
ATOM 810 C CA . ARG A 1 107 ? 16.956 6.858 -17.768 1.00 92.81 107 ARG A CA 1
ATOM 811 C C . ARG A 1 107 ? 15.940 5.737 -17.537 1.00 92.81 107 ARG A C 1
ATOM 813 O O . ARG A 1 107 ? 14.893 5.991 -16.950 1.00 92.81 107 ARG A O 1
ATOM 820 N N . GLY A 1 108 ? 16.234 4.521 -17.999 1.00 93.62 108 GLY A N 1
ATOM 821 C CA . GLY A 1 108 ? 15.398 3.346 -17.748 1.00 93.62 108 GLY A CA 1
ATOM 822 C C . GLY A 1 108 ? 15.380 2.968 -16.267 1.00 93.62 108 GLY A C 1
ATOM 823 O O . GLY A 1 108 ? 14.313 2.716 -15.715 1.00 93.62 108 GLY A O 1
ATOM 824 N N . ILE A 1 109 ? 16.542 3.016 -15.606 1.00 95.50 109 ILE A N 1
ATOM 825 C CA . ILE A 1 109 ? 16.666 2.786 -14.159 1.00 95.50 109 ILE A CA 1
ATOM 826 C C . ILE A 1 109 ? 15.825 3.802 -13.377 1.00 95.50 109 ILE A C 1
ATOM 828 O O . ILE A 1 109 ? 15.063 3.409 -12.496 1.00 95.50 109 ILE A O 1
ATOM 832 N N . ASP A 1 110 ? 15.906 5.090 -13.720 1.00 95.38 110 ASP A N 1
ATOM 833 C CA . ASP A 1 110 ? 15.148 6.144 -13.036 1.00 95.38 110 ASP A CA 1
ATOM 834 C C . ASP A 1 110 ? 13.626 5.954 -13.158 1.00 95.38 110 ASP A C 1
ATOM 836 O O . ASP A 1 110 ? 12.896 6.205 -12.196 1.00 95.38 110 ASP A O 1
ATOM 840 N N . LEU A 1 111 ? 13.133 5.472 -14.307 1.00 95.44 111 LEU A N 1
ATOM 841 C CA . LEU A 1 111 ? 11.710 5.151 -14.488 1.00 95.44 111 LEU A CA 1
ATOM 842 C C . LEU A 1 111 ? 11.252 4.060 -13.515 1.00 95.44 111 LEU A C 1
ATOM 844 O O . LEU A 1 111 ? 10.225 4.214 -12.850 1.00 95.44 111 LEU A O 1
ATOM 848 N N . VAL A 1 112 ? 12.026 2.976 -13.403 1.00 96.00 112 VAL A N 1
ATOM 849 C CA . VAL A 1 112 ? 11.723 1.877 -12.476 1.00 96.00 112 VAL A CA 1
ATOM 850 C C . VAL A 1 112 ? 11.814 2.363 -11.031 1.00 96.00 112 VAL A C 1
ATOM 852 O O . VAL A 1 112 ? 10.887 2.142 -10.252 1.00 96.00 112 VAL A O 1
ATOM 855 N N . ARG A 1 113 ? 12.886 3.086 -10.683 1.00 96.12 113 ARG A N 1
ATOM 856 C CA . ARG A 1 113 ? 13.110 3.627 -9.335 1.00 96.12 113 ARG A CA 1
ATOM 857 C C . ARG A 1 113 ? 11.944 4.487 -8.869 1.00 96.12 113 ARG A C 1
ATOM 859 O O . ARG A 1 113 ? 11.407 4.230 -7.797 1.00 96.12 113 ARG A O 1
ATOM 866 N N . LYS A 1 114 ? 11.475 5.422 -9.699 1.00 96.19 114 LYS A N 1
ATOM 867 C CA . LYS A 1 114 ? 10.333 6.289 -9.370 1.00 96.19 114 LYS A CA 1
ATOM 868 C C . LYS A 1 114 ? 9.063 5.492 -9.048 1.00 96.19 114 LYS A C 1
ATOM 870 O O . LYS A 1 114 ? 8.293 5.865 -8.162 1.00 96.19 114 LYS A O 1
ATOM 875 N N . ARG A 1 115 ? 8.820 4.386 -9.757 1.00 95.69 115 ARG A N 1
ATOM 876 C CA . ARG A 1 115 ? 7.654 3.514 -9.527 1.00 95.69 115 ARG A CA 1
ATOM 877 C C . ARG A 1 115 ? 7.794 2.686 -8.248 1.00 95.69 115 ARG A C 1
ATOM 879 O O . ARG A 1 115 ? 6.803 2.519 -7.536 1.00 95.69 115 ARG A O 1
ATOM 886 N N . VAL A 1 116 ? 9.007 2.245 -7.916 1.00 95.44 116 VAL A N 1
ATOM 887 C CA . VAL A 1 116 ? 9.318 1.594 -6.630 1.00 95.44 116 VAL A CA 1
ATOM 888 C C . VAL A 1 116 ? 9.169 2.580 -5.463 1.00 95.44 116 VAL A C 1
ATOM 890 O O . VAL A 1 116 ? 8.543 2.255 -4.458 1.00 95.44 116 VAL A O 1
ATOM 893 N N . GLU A 1 117 ? 9.656 3.813 -5.603 1.00 95.62 117 GLU A N 1
ATOM 894 C CA . GLU A 1 117 ? 9.467 4.883 -4.612 1.00 95.62 117 GLU A CA 1
ATOM 895 C C . GLU A 1 117 ? 7.985 5.210 -4.404 1.00 95.62 117 GLU A C 1
ATOM 897 O O . GLU A 1 117 ? 7.528 5.336 -3.269 1.00 95.62 117 GLU A O 1
ATOM 902 N N . THR A 1 118 ? 7.212 5.277 -5.492 1.00 95.50 118 THR A N 1
ATOM 903 C CA . THR A 1 118 ? 5.757 5.478 -5.429 1.00 95.50 118 THR A CA 1
ATOM 904 C C . THR A 1 118 ? 5.085 4.342 -4.657 1.00 95.50 118 THR A C 1
ATOM 906 O O . THR A 1 118 ? 4.272 4.602 -3.776 1.00 95.50 118 THR A O 1
ATOM 909 N N . GLN A 1 119 ? 5.466 3.086 -4.910 1.00 94.56 119 GLN A N 1
ATOM 910 C CA . GLN A 1 119 ? 4.963 1.930 -4.162 1.00 94.56 119 GLN A CA 1
ATOM 911 C C . GLN A 1 119 ? 5.274 2.033 -2.659 1.00 94.56 119 GLN A C 1
ATOM 913 O O . GLN A 1 119 ? 4.400 1.786 -1.829 1.00 94.56 119 GLN A O 1
ATOM 918 N N . LEU A 1 120 ? 6.491 2.441 -2.288 1.00 92.75 120 LEU A N 1
ATOM 919 C CA . LEU A 1 120 ? 6.860 2.664 -0.885 1.00 92.75 120 LEU A CA 1
ATOM 920 C C . LEU A 1 120 ? 6.058 3.810 -0.253 1.00 92.75 120 LEU A C 1
ATOM 922 O O . LEU A 1 120 ? 5.601 3.693 0.886 1.00 92.75 120 LEU A O 1
ATOM 926 N N . ALA A 1 121 ? 5.838 4.898 -0.994 1.00 94.06 121 ALA A N 1
ATOM 927 C CA . ALA A 1 121 ? 5.013 6.013 -0.546 1.00 94.06 121 ALA A CA 1
ATOM 928 C C . ALA A 1 121 ? 3.552 5.588 -0.322 1.00 94.06 121 ALA A C 1
ATOM 930 O O . ALA A 1 121 ? 2.968 5.960 0.696 1.00 94.06 121 ALA A O 1
ATOM 931 N N . LEU A 1 122 ? 2.987 4.756 -1.207 1.00 93.69 122 LEU A N 1
ATOM 932 C CA . LEU A 1 122 ? 1.649 4.180 -1.042 1.00 93.69 122 LEU A CA 1
ATOM 933 C C . LEU A 1 122 ? 1.558 3.340 0.239 1.00 93.69 122 LEU A C 1
ATOM 935 O O . LEU A 1 122 ? 0.613 3.509 1.008 1.00 93.69 122 LEU A O 1
ATOM 939 N N . LYS A 1 123 ? 2.558 2.491 0.519 1.00 90.69 123 LYS A N 1
ATOM 940 C CA . LYS A 1 123 ? 2.605 1.693 1.760 1.00 90.69 123 LYS A CA 1
ATOM 941 C C . LYS A 1 123 ? 2.633 2.579 3.006 1.00 90.69 123 LYS A C 1
ATOM 943 O O . LYS A 1 123 ? 1.874 2.364 3.951 1.00 90.69 123 LYS A O 1
ATOM 948 N N . LYS A 1 124 ? 3.474 3.617 2.999 1.00 91.25 124 LYS A N 1
ATOM 949 C CA . LYS A 1 124 ? 3.556 4.579 4.106 1.00 91.25 124 LYS A CA 1
ATOM 950 C C . LYS A 1 124 ? 2.232 5.322 4.303 1.00 91.25 124 LYS A C 1
ATOM 952 O O . LYS A 1 124 ? 1.782 5.473 5.438 1.00 91.25 124 LYS A O 1
ATOM 957 N N . ALA A 1 125 ? 1.595 5.753 3.214 1.00 91.81 125 ALA A N 1
ATOM 958 C CA . ALA A 1 125 ? 0.301 6.427 3.254 1.00 91.81 125 ALA A CA 1
ATOM 959 C C . ALA A 1 125 ? -0.800 5.514 3.816 1.00 91.81 125 ALA A C 1
ATOM 961 O O . ALA A 1 125 ? -1.566 5.950 4.674 1.00 91.81 125 ALA A O 1
ATOM 962 N N . LEU A 1 126 ? -0.835 4.242 3.405 1.00 91.62 126 LEU A N 1
ATOM 963 C CA . LEU A 1 126 ? -1.749 3.237 3.949 1.00 91.62 126 LEU A CA 1
ATOM 964 C C . LEU A 1 126 ? -1.584 3.104 5.468 1.00 91.62 126 LEU A C 1
ATOM 966 O O . LEU A 1 126 ? -2.565 3.203 6.203 1.00 91.62 126 LEU A O 1
ATOM 970 N N . GLN A 1 127 ? -0.350 2.951 5.957 1.00 89.50 127 GLN A N 1
ATOM 971 C CA . GLN A 1 127 ? -0.084 2.828 7.392 1.00 89.50 127 GLN A CA 1
ATOM 972 C C . GLN A 1 127 ? -0.500 4.090 8.168 1.00 89.50 127 GLN A C 1
ATOM 974 O O . GLN A 1 127 ? -1.064 3.997 9.260 1.00 89.50 127 GLN A O 1
ATOM 979 N N . GLN A 1 128 ? -0.253 5.278 7.610 1.00 90.94 128 GLN A N 1
ATOM 980 C CA . GLN A 1 128 ? -0.670 6.546 8.212 1.00 90.94 128 GLN A CA 1
ATOM 981 C C . GLN A 1 128 ? -2.196 6.685 8.273 1.00 90.94 128 GLN A C 1
ATOM 983 O O . GLN A 1 128 ? -2.734 7.059 9.315 1.00 90.94 128 GLN A O 1
ATOM 988 N N . GLN A 1 129 ? -2.907 6.341 7.200 1.00 92.62 129 GLN A N 1
ATOM 989 C CA . GLN A 1 129 ? -4.371 6.386 7.174 1.00 92.62 129 GLN A CA 1
ATOM 990 C C . GLN A 1 129 ? -4.980 5.330 8.104 1.00 92.62 129 GLN A C 1
ATOM 992 O O . GLN A 1 129 ? -5.909 5.631 8.853 1.00 92.62 129 GLN A O 1
ATOM 997 N N . ALA A 1 130 ? -4.407 4.126 8.159 1.00 91.38 130 ALA A N 1
ATOM 998 C CA . ALA A 1 130 ? -4.799 3.100 9.120 1.00 91.38 130 ALA A CA 1
ATOM 999 C C . ALA A 1 130 ? -4.616 3.576 10.571 1.00 91.38 130 ALA A C 1
ATOM 1001 O O . ALA A 1 130 ? -5.511 3.394 11.394 1.00 91.38 130 ALA A O 1
ATOM 1002 N N . ASN A 1 131 ? -3.510 4.265 10.876 1.00 91.75 131 ASN A N 1
ATOM 1003 C CA . ASN A 1 131 ? -3.291 4.907 12.176 1.00 91.75 131 ASN A CA 1
ATOM 1004 C C . ASN A 1 131 ? -4.359 5.962 12.501 1.00 91.75 131 ASN A C 1
ATOM 1006 O O . ASN A 1 131 ? -4.844 6.024 13.629 1.00 91.75 131 ASN A O 1
ATOM 1010 N N . GLN A 1 132 ? -4.766 6.783 11.533 1.00 93.00 132 GLN A N 1
ATOM 1011 C CA . GLN A 1 132 ? -5.828 7.774 11.743 1.00 93.00 132 GLN A CA 1
ATOM 1012 C C . GLN A 1 132 ? -7.181 7.109 12.039 1.00 93.00 132 GLN A C 1
ATOM 1014 O O . GLN A 1 132 ? -7.901 7.533 12.951 1.00 93.00 132 GLN A O 1
ATOM 1019 N N . ILE A 1 133 ? -7.513 6.041 11.305 1.00 92.31 133 ILE A N 1
ATOM 1020 C CA . ILE A 1 133 ? -8.725 5.243 11.532 1.00 92.31 133 ILE A CA 1
ATOM 1021 C C . ILE A 1 133 ? -8.674 4.597 12.923 1.00 92.31 133 ILE A C 1
ATOM 1023 O O . ILE A 1 133 ? -9.649 4.698 13.667 1.00 92.31 133 ILE A O 1
ATOM 1027 N N . ARG A 1 134 ? -7.532 4.016 13.308 1.00 92.94 134 ARG A N 1
ATOM 1028 C CA . ARG A 1 134 ? -7.277 3.430 14.632 1.00 92.94 134 ARG A CA 1
ATOM 1029 C C . ARG A 1 134 ? -7.489 4.440 15.758 1.00 92.94 134 ARG A C 1
ATOM 1031 O O . ARG A 1 134 ? -8.265 4.179 16.674 1.00 92.94 134 ARG A O 1
ATOM 1038 N N . THR A 1 135 ? -6.848 5.605 15.684 1.00 92.62 135 THR A N 1
ATOM 1039 C CA . THR A 1 135 ? -6.980 6.666 16.698 1.00 92.62 135 THR A CA 1
ATOM 1040 C C . THR A 1 135 ? -8.428 7.123 16.832 1.00 92.62 135 THR A C 1
ATOM 1042 O O . THR A 1 135 ? -8.933 7.266 17.944 1.00 92.62 135 THR A O 1
ATOM 1045 N N . SER A 1 136 ? -9.130 7.279 15.707 1.00 92.75 136 SER A N 1
ATOM 1046 C CA . SER A 1 136 ? -10.553 7.636 15.696 1.00 92.75 136 SER A CA 1
ATOM 1047 C C . SER A 1 136 ? -11.435 6.535 16.299 1.00 92.75 136 SER A C 1
ATOM 1049 O O . SER A 1 136 ? -12.406 6.830 17.002 1.00 92.75 136 SER A O 1
ATOM 1051 N N . TYR A 1 137 ? -11.100 5.265 16.051 1.00 92.00 137 TYR A N 1
ATOM 1052 C CA . TYR A 1 137 ? -11.803 4.119 16.620 1.00 92.00 137 TYR A CA 1
ATOM 1053 C C . TYR A 1 137 ? -11.638 4.094 18.137 1.00 92.00 137 TYR A C 1
ATOM 1055 O O . TYR A 1 137 ? -12.630 4.186 18.855 1.00 92.00 137 TYR A O 1
ATOM 1063 N N . ILE A 1 138 ? -10.396 4.102 18.630 1.00 92.00 138 ILE A N 1
ATOM 1064 C CA . ILE A 1 138 ? -10.082 4.128 20.066 1.00 92.00 138 ILE A CA 1
ATOM 1065 C C . ILE A 1 138 ? -10.697 5.354 20.747 1.00 92.00 138 ILE A C 1
ATOM 1067 O O . ILE A 1 138 ? -11.273 5.229 21.827 1.00 92.00 138 ILE A O 1
ATOM 1071 N N . GLY A 1 139 ? -10.641 6.524 20.105 1.00 92.00 139 GLY A N 1
ATOM 1072 C CA . GLY A 1 139 ? -11.288 7.744 20.592 1.00 92.00 139 GLY A CA 1
ATOM 1073 C C . GLY A 1 139 ? -12.807 7.608 20.742 1.00 92.00 139 GLY A C 1
ATOM 1074 O O . GLY A 1 139 ? -13.388 8.216 21.634 1.00 92.00 139 GLY A O 1
ATOM 1075 N N . SER A 1 140 ? -13.447 6.755 19.938 1.00 90.88 140 SER A N 1
ATOM 1076 C CA . SER A 1 140 ? -14.874 6.425 20.068 1.00 90.88 140 SER A CA 1
ATOM 1077 C C . SER A 1 140 ? -15.151 5.369 21.152 1.00 90.88 140 SER A C 1
ATOM 1079 O O . SER A 1 140 ? -16.267 5.305 21.671 1.00 90.88 140 SER A O 1
ATOM 1081 N N . LEU A 1 141 ? -14.159 4.535 21.494 1.00 90.44 141 LEU A N 1
ATOM 1082 C CA . LEU A 1 141 ? -14.264 3.466 22.496 1.00 90.44 141 LEU A CA 1
ATOM 1083 C C . LEU A 1 141 ? -14.065 3.963 23.928 1.00 90.44 141 LEU A C 1
ATOM 1085 O O . LEU A 1 141 ? -14.871 3.639 24.799 1.00 90.44 141 LEU A O 1
ATOM 1089 N N . LYS A 1 142 ? -13.037 4.783 24.166 1.00 92.12 142 LYS A N 1
ATOM 1090 C CA . LYS A 1 142 ? -12.694 5.322 25.495 1.00 92.12 142 LYS A CA 1
ATOM 1091 C C . LYS A 1 142 ? -13.883 5.937 26.255 1.00 92.12 142 LYS A C 1
ATOM 1093 O O . LYS A 1 142 ? -14.174 5.456 27.350 1.00 92.12 142 LYS A O 1
ATOM 1098 N N . PRO A 1 143 ? -14.649 6.899 25.697 1.00 91.62 143 PRO A N 1
ATOM 1099 C CA . PRO A 1 143 ? -15.774 7.496 26.422 1.00 91.62 143 PRO A CA 1
ATOM 1100 C C . PRO A 1 143 ? -16.887 6.484 26.735 1.00 91.62 143 PRO A C 1
ATOM 1102 O O . PRO A 1 143 ? -17.633 6.649 27.697 1.00 91.62 143 PRO A O 1
ATOM 1105 N N . ARG A 1 144 ? -17.002 5.403 25.952 1.00 88.56 144 ARG A N 1
ATOM 1106 C CA . ARG A 1 144 ? -17.989 4.339 26.184 1.00 88.56 144 ARG A CA 1
ATOM 1107 C C . ARG A 1 144 ? -17.555 3.382 27.286 1.00 88.56 144 ARG A C 1
ATOM 1109 O O . ARG A 1 144 ? -18.408 2.966 28.066 1.00 88.56 144 ARG A O 1
ATOM 1116 N N . ALA A 1 145 ? -16.262 3.066 27.370 1.00 88.44 145 ALA A N 1
ATOM 1117 C CA . ALA A 1 145 ? -15.703 2.328 28.501 1.00 88.44 145 ALA A CA 1
ATOM 1118 C C . ALA A 1 145 ? -15.922 3.106 29.808 1.00 88.44 145 ALA A C 1
ATOM 1120 O O . ALA A 1 145 ? -16.430 2.552 30.782 1.00 88.44 145 ALA A O 1
ATOM 1121 N N . GLU A 1 146 ? -15.649 4.414 29.801 1.00 90.25 146 GLU A N 1
ATOM 1122 C CA . GLU A 1 146 ? -15.895 5.285 30.954 1.00 90.25 146 GLU A CA 1
ATOM 1123 C C . GLU A 1 146 ? -17.377 5.353 31.338 1.00 90.25 146 GLU A C 1
ATOM 1125 O O . GLU A 1 146 ? -17.715 5.228 32.516 1.00 90.25 146 GLU A O 1
ATOM 1130 N N . ALA A 1 147 ? -18.278 5.511 30.363 1.00 89.50 147 ALA A N 1
ATOM 1131 C CA . ALA A 1 147 ? -19.718 5.518 30.614 1.00 89.50 147 ALA A CA 1
ATOM 1132 C C . ALA A 1 147 ? -20.213 4.175 31.180 1.00 89.50 147 ALA A C 1
ATOM 1134 O O . ALA A 1 147 ? -21.017 4.163 32.111 1.00 89.50 147 ALA A O 1
ATOM 1135 N N . ALA A 1 148 ? -19.710 3.046 30.667 1.00 88.50 148 ALA A N 1
ATOM 1136 C CA . ALA A 1 148 ? -20.030 1.718 31.188 1.00 88.50 148 ALA A CA 1
ATOM 1137 C C . ALA A 1 148 ? -19.540 1.547 32.635 1.00 88.50 148 ALA A C 1
ATOM 1139 O O . ALA A 1 148 ? -20.295 1.055 33.474 1.00 88.50 148 ALA A O 1
ATOM 1140 N N . ARG A 1 149 ? -18.328 2.026 32.948 1.00 89.75 149 ARG A N 1
ATOM 1141 C CA . ARG A 1 149 ? -17.764 2.018 34.306 1.00 89.75 149 ARG A CA 1
ATOM 1142 C C . ARG A 1 149 ? -18.610 2.848 35.271 1.00 89.75 149 ARG A C 1
ATOM 1144 O O . ARG A 1 149 ? -18.991 2.354 36.326 1.00 89.75 149 ARG A O 1
ATOM 1151 N N . LYS A 1 150 ? -18.971 4.078 34.881 1.00 91.94 150 LYS A N 1
ATOM 1152 C CA . LYS A 1 150 ? -19.842 4.971 35.670 1.00 91.94 150 LYS A CA 1
ATOM 1153 C C . LYS A 1 150 ? -21.241 4.387 35.888 1.00 91.94 150 LYS A C 1
ATOM 1155 O O . LYS A 1 150 ? -21.834 4.610 36.934 1.00 91.94 150 LYS A O 1
ATOM 1160 N N . ALA A 1 151 ? -21.749 3.615 34.929 1.00 90.69 151 ALA A N 1
ATOM 1161 C CA . ALA A 1 151 ? -23.039 2.934 35.023 1.00 90.69 151 ALA A CA 1
ATOM 1162 C C . ALA A 1 151 ? -22.989 1.588 35.781 1.00 90.69 151 ALA A C 1
ATOM 1164 O O . ALA A 1 151 ? -23.973 0.852 35.755 1.00 90.69 151 ALA A O 1
ATOM 1165 N N . GLY A 1 152 ? -21.855 1.219 36.393 1.00 89.81 152 GLY A N 1
ATOM 1166 C CA . GLY A 1 152 ? -21.688 -0.053 37.109 1.00 89.81 152 GLY A CA 1
ATOM 1167 C C . GLY A 1 152 ? -21.604 -1.293 36.207 1.00 89.81 152 GLY A C 1
ATOM 1168 O O . GLY A 1 152 ? -21.615 -2.422 36.693 1.00 89.81 152 GLY A O 1
ATOM 1169 N N . LYS A 1 153 ? -21.495 -1.120 34.883 1.00 90.81 153 LYS A N 1
ATOM 1170 C CA . LYS A 1 153 ? -21.421 -2.207 33.892 1.00 90.81 153 LYS A CA 1
ATOM 1171 C C . LYS A 1 153 ? -19.971 -2.645 33.674 1.00 90.81 153 LYS A C 1
ATOM 1173 O O . LYS A 1 153 ? -19.416 -2.483 32.586 1.00 90.81 153 LYS A O 1
ATOM 1178 N N . GLN A 1 154 ? -19.349 -3.199 34.714 1.00 89.44 154 GLN A N 1
ATOM 1179 C CA . GLN A 1 154 ? -17.915 -3.515 34.716 1.00 89.44 154 GLN A CA 1
ATOM 1180 C C . GLN A 1 154 ? -17.507 -4.514 33.620 1.00 89.44 154 GLN A C 1
ATOM 1182 O O . GLN A 1 154 ? -16.480 -4.324 32.975 1.00 89.44 154 GLN A O 1
ATOM 1187 N N . SER A 1 155 ? -18.326 -5.535 33.345 1.00 86.81 155 SER A N 1
ATOM 1188 C CA . SER A 1 155 ? -18.067 -6.503 32.266 1.00 86.81 155 SER A CA 1
ATOM 1189 C C . SER A 1 155 ? -18.018 -5.843 30.885 1.00 86.81 155 SER A C 1
ATOM 1191 O O . SER A 1 155 ? -17.171 -6.177 30.061 1.00 86.81 155 SER A O 1
ATOM 1193 N N . GLN A 1 156 ? -18.889 -4.861 30.644 1.00 86.38 156 GLN A N 1
ATOM 1194 C CA . GLN A 1 156 ? -18.908 -4.100 29.400 1.00 86.38 156 GLN A CA 1
ATOM 1195 C C . GLN A 1 156 ? -17.697 -3.165 29.291 1.00 86.38 156 GLN A C 1
ATOM 1197 O O . GLN A 1 156 ? -17.126 -3.044 28.210 1.00 86.38 156 GLN A O 1
ATOM 1202 N N . ALA A 1 157 ? -17.290 -2.522 30.389 1.00 87.44 157 ALA A N 1
ATOM 1203 C CA . ALA A 1 157 ? -16.088 -1.691 30.411 1.00 87.44 157 ALA A CA 1
ATOM 1204 C C . ALA A 1 157 ? -14.833 -2.520 30.083 1.00 87.44 157 ALA A C 1
ATOM 1206 O O . ALA A 1 157 ? -14.084 -2.146 29.184 1.00 87.44 157 ALA A O 1
ATOM 1207 N N . LEU A 1 158 ? -14.674 -3.687 30.719 1.00 88.25 158 LEU A N 1
ATOM 1208 C CA . LEU A 1 158 ? -13.564 -4.611 30.460 1.00 88.25 158 LEU A CA 1
ATOM 1209 C C . LEU A 1 158 ? -13.554 -5.121 29.013 1.00 88.25 158 LEU A C 1
ATOM 1211 O O . LEU A 1 158 ? -12.500 -5.178 28.388 1.00 88.25 158 LEU A O 1
ATOM 1215 N N . ALA A 1 159 ? -14.719 -5.444 28.444 1.00 87.88 159 ALA A N 1
ATOM 1216 C CA . ALA A 1 159 ? -14.808 -5.864 27.046 1.00 87.88 159 ALA A CA 1
ATOM 1217 C C . ALA A 1 159 ? -14.327 -4.769 26.074 1.00 87.88 159 ALA A C 1
ATOM 1219 O O . ALA A 1 159 ? -13.636 -5.065 25.101 1.00 87.88 159 ALA A O 1
ATOM 1220 N N . ILE A 1 160 ? -14.660 -3.502 26.346 1.00 86.75 160 ILE A N 1
ATOM 1221 C CA . ILE A 1 160 ? -14.215 -2.367 25.526 1.00 86.75 160 ILE A CA 1
ATOM 1222 C C . ILE A 1 160 ? -12.713 -2.104 25.721 1.00 86.75 160 ILE A C 1
ATOM 1224 O O . ILE A 1 160 ? -12.018 -1.820 24.749 1.00 86.75 160 ILE A O 1
ATOM 1228 N N . GLU A 1 161 ? -12.194 -2.212 26.946 1.00 88.88 161 GLU A N 1
ATOM 1229 C CA . GLU A 1 161 ? -10.756 -2.078 27.231 1.00 88.88 161 GLU A CA 1
ATOM 1230 C C . GLU A 1 161 ? -9.936 -3.174 26.524 1.00 88.88 161 GLU A C 1
ATOM 1232 O O . GLU A 1 161 ? -8.927 -2.870 25.888 1.00 88.88 161 GLU A O 1
ATOM 1237 N N . ASN A 1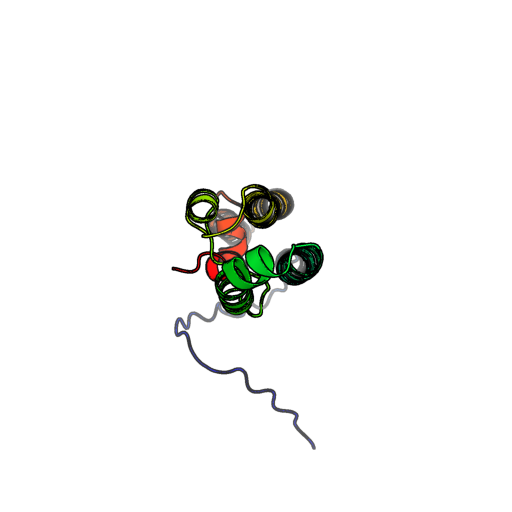 162 ? -10.416 -4.421 26.528 1.00 89.25 162 ASN A N 1
ATOM 1238 C CA . ASN A 1 162 ? -9.790 -5.522 25.791 1.00 89.25 162 ASN A CA 1
ATOM 1239 C C . ASN A 1 162 ? -9.753 -5.261 24.277 1.00 89.25 162 ASN A C 1
ATOM 1241 O O . ASN A 1 162 ? -8.734 -5.519 23.641 1.00 89.25 162 ASN A O 1
ATOM 1245 N N . GLU A 1 163 ? -10.818 -4.698 23.698 1.00 88.25 163 GLU A N 1
ATOM 1246 C CA . GLU A 1 163 ? -10.821 -4.299 22.284 1.00 88.25 163 GLU A CA 1
ATOM 1247 C C . GLU A 1 163 ? -9.792 -3.197 21.990 1.00 88.25 163 GLU A C 1
ATOM 1249 O O . GLU A 1 163 ? -9.110 -3.245 20.964 1.00 88.25 163 GLU A O 1
ATOM 1254 N N . ILE A 1 164 ? -9.674 -2.193 22.867 1.00 88.44 164 ILE A N 1
ATOM 1255 C CA . ILE A 1 164 ? -8.684 -1.116 22.709 1.00 88.44 164 ILE A CA 1
ATOM 1256 C C . ILE A 1 164 ? -7.269 -1.704 22.697 1.00 88.44 164 ILE A C 1
ATOM 1258 O O . ILE A 1 164 ? -6.470 -1.330 21.837 1.00 88.44 164 ILE A O 1
ATOM 1262 N N . ASN A 1 165 ? -6.985 -2.639 23.605 1.00 88.12 165 ASN A N 1
ATOM 1263 C CA . ASN A 1 165 ? -5.690 -3.313 23.680 1.00 88.12 165 ASN A CA 1
ATOM 1264 C C . ASN A 1 165 ? -5.425 -4.170 22.433 1.00 88.12 165 ASN A C 1
ATOM 1266 O O . ASN A 1 165 ? -4.330 -4.125 21.877 1.00 88.12 165 ASN A O 1
ATOM 1270 N N . ALA A 1 166 ? -6.437 -4.885 21.935 1.00 86.38 166 ALA A N 1
ATOM 1271 C CA . ALA A 1 166 ? -6.318 -5.717 20.739 1.00 86.38 166 ALA A CA 1
ATOM 1272 C C . ALA A 1 166 ? -6.051 -4.906 19.453 1.00 86.38 166 ALA A C 1
ATOM 1274 O O . ALA A 1 166 ? -5.422 -5.405 18.526 1.00 86.38 166 ALA A O 1
ATOM 1275 N N . CYS A 1 167 ? -6.423 -3.620 19.408 1.00 85.62 167 CYS A N 1
ATOM 1276 C CA . CYS A 1 167 ? -6.059 -2.719 18.305 1.00 85.62 167 CYS A CA 1
ATOM 1277 C C . CYS A 1 167 ? -4.546 -2.397 18.227 1.00 85.62 167 CYS A C 1
ATOM 1279 O O . CYS A 1 167 ? -4.125 -1.682 17.307 1.00 85.62 167 CYS A O 1
ATOM 1281 N N . GLY A 1 168 ? -3.742 -2.852 19.196 1.00 86.75 168 GLY A N 1
ATOM 1282 C CA . GLY A 1 168 ? -2.285 -2.717 19.239 1.00 86.75 168 GLY A CA 1
ATOM 1283 C C . GLY A 1 168 ? -1.794 -1.281 19.422 1.00 86.75 168 GLY A C 1
ATOM 1284 O O . GLY A 1 168 ? -2.476 -0.446 20.016 1.00 86.75 168 GLY A O 1
ATOM 1285 N N . GLU A 1 169 ? -0.611 -0.965 18.896 1.00 83.75 169 GLU A N 1
ATOM 1286 C CA . GLU A 1 169 ? -0.021 0.384 18.966 1.00 83.75 169 GLU A CA 1
ATOM 1287 C C . GLU A 1 169 ? -0.001 1.098 17.610 1.00 83.75 169 GLU A C 1
ATOM 1289 O O . GLU A 1 169 ? -0.040 2.330 17.554 1.00 83.75 169 GLU A O 1
ATOM 1294 N N . THR A 1 170 ? -0.025 0.337 16.513 1.00 83.44 170 THR A N 1
ATOM 1295 C CA . THR A 1 170 ? 0.197 0.845 15.155 1.00 83.44 170 THR A CA 1
ATOM 1296 C C . THR A 1 170 ? -0.974 0.552 14.216 1.00 83.44 170 THR A C 1
ATOM 1298 O O . THR A 1 170 ? -1.853 -0.265 14.486 1.00 83.44 170 THR A O 1
ATOM 1301 N N . GLY A 1 171 ? -0.977 1.218 13.063 1.00 79.81 171 GLY A N 1
ATOM 1302 C CA . GLY A 1 171 ? -1.946 1.013 11.995 1.00 79.81 171 GLY A CA 1
ATOM 1303 C C . GLY A 1 171 ? -1.843 -0.390 11.413 1.00 79.81 171 GLY A C 1
ATOM 1304 O O . GLY A 1 171 ? -2.866 -0.951 11.054 1.00 79.81 171 GLY A O 1
ATOM 1305 N N . ARG A 1 172 ? -0.640 -0.983 11.401 1.00 81.06 172 ARG A N 1
ATOM 1306 C CA . ARG A 1 172 ? -0.420 -2.370 10.970 1.00 81.06 172 ARG A CA 1
ATOM 1307 C C . ARG A 1 172 ? -1.136 -3.349 11.899 1.00 81.06 172 ARG A C 1
ATOM 1309 O O . ARG A 1 172 ? -2.008 -4.072 11.442 1.00 81.06 172 ARG A O 1
ATOM 1316 N N . THR A 1 173 ? -0.871 -3.275 13.203 1.00 83.25 173 THR A N 1
ATOM 1317 C CA . THR A 1 173 ? -1.534 -4.142 14.196 1.00 83.25 173 THR A CA 1
ATOM 1318 C C . THR A 1 173 ? -3.051 -3.941 14.217 1.00 83.25 173 THR A C 1
ATOM 1320 O O . THR A 1 173 ? -3.808 -4.875 14.447 1.00 83.25 173 THR A O 1
ATOM 1323 N N . PHE A 1 174 ? -3.521 -2.721 13.942 1.00 86.38 174 PHE A N 1
ATOM 1324 C CA . PHE A 1 174 ? -4.950 -2.433 13.824 1.00 86.38 174 PHE A CA 1
ATOM 1325 C C . PHE A 1 174 ? -5.590 -3.046 12.572 1.00 86.38 174 PHE A C 1
ATOM 1327 O O . PHE A 1 174 ? -6.709 -3.553 12.646 1.00 86.38 174 PHE A O 1
ATOM 1334 N N . LEU A 1 175 ? -4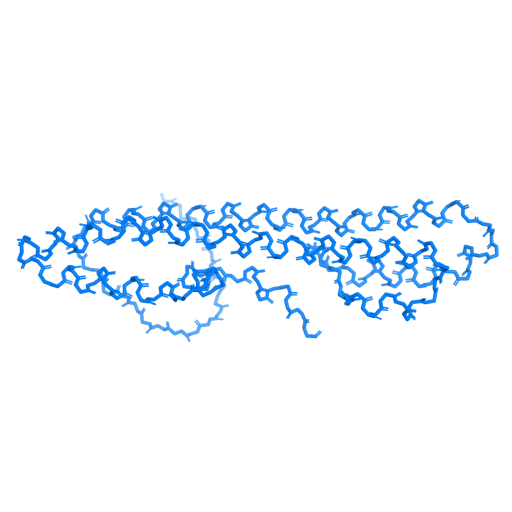.894 -2.993 11.435 1.00 84.38 175 LEU A N 1
ATOM 1335 C CA . LEU A 1 175 ? -5.304 -3.663 10.206 1.00 84.38 175 LEU A CA 1
ATOM 1336 C C . LEU A 1 175 ? -5.383 -5.180 10.443 1.00 84.38 175 LEU A C 1
ATOM 1338 O O . LEU A 1 175 ? -6.437 -5.766 10.200 1.00 84.38 175 LEU A O 1
ATOM 1342 N N . GLU A 1 176 ? -4.339 -5.779 11.017 1.00 83.75 176 GLU A N 1
ATOM 1343 C CA . GLU A 1 176 ? -4.289 -7.206 11.371 1.00 83.75 176 GLU A CA 1
ATOM 1344 C C . GLU A 1 176 ? -5.438 -7.604 12.318 1.00 83.75 176 GLU A C 1
ATOM 1346 O O . GLU A 1 176 ? -6.162 -8.561 12.043 1.00 83.75 176 GLU A O 1
ATOM 1351 N N . HIS A 1 177 ? -5.694 -6.824 13.379 1.00 83.00 177 HIS A N 1
ATOM 1352 C CA . HIS A 1 177 ? -6.808 -7.054 14.319 1.00 83.00 177 HIS A CA 1
ATOM 1353 C C . HIS A 1 177 ? -8.187 -7.043 13.644 1.00 83.00 177 HIS A C 1
ATOM 1355 O O . HIS A 1 177 ? -9.107 -7.765 14.040 1.00 83.00 177 HIS A O 1
ATOM 1361 N N . LEU A 1 178 ? -8.355 -6.218 12.610 1.00 82.25 178 LEU A N 1
ATOM 1362 C CA . LEU A 1 178 ? -9.591 -6.155 11.832 1.00 82.25 178 LEU A CA 1
ATOM 1363 C C . LEU A 1 178 ? -9.640 -7.162 10.674 1.00 82.25 178 LEU A C 1
ATOM 1365 O O . LEU A 1 178 ? -10.621 -7.157 9.930 1.00 82.25 178 LEU A O 1
ATOM 1369 N N . GLY A 1 179 ? -8.650 -8.053 10.564 1.00 75.81 179 GLY A N 1
ATOM 1370 C CA . GLY A 1 179 ? -8.592 -9.111 9.556 1.00 75.81 179 GLY A CA 1
ATOM 1371 C C . GLY A 1 179 ? -8.086 -8.645 8.189 1.00 75.81 179 GLY A C 1
ATOM 1372 O O . GLY A 1 179 ? -8.352 -9.305 7.186 1.00 75.81 179 GLY A O 1
ATOM 1373 N N . SER A 1 180 ? -7.388 -7.510 8.135 1.00 72.44 180 SER A N 1
ATOM 1374 C CA . SER A 1 180 ? -6.731 -7.007 6.930 1.00 72.44 180 SER A CA 1
ATOM 1375 C C . SER A 1 180 ? -5.402 -7.720 6.696 1.00 72.44 180 SER A C 1
ATOM 1377 O O . SER A 1 180 ? -4.500 -7.625 7.525 1.00 72.44 180 SER A O 1
ATOM 1379 N N . GLY A 1 181 ? -5.254 -8.381 5.546 1.00 65.19 181 GLY A N 1
ATOM 1380 C CA . GL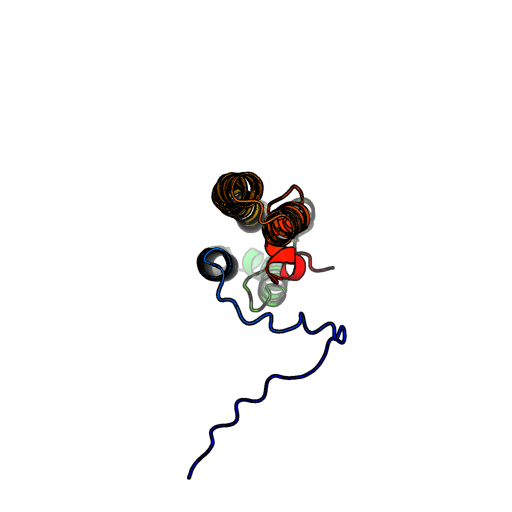Y A 1 181 ? -3.982 -8.962 5.088 1.00 65.19 181 GLY A CA 1
ATOM 1381 C C . GLY A 1 181 ? -3.217 -8.082 4.092 1.00 65.19 181 GLY A C 1
ATOM 1382 O O . GLY A 1 181 ? -2.247 -8.537 3.492 1.00 65.19 181 GLY A O 1
ATOM 1383 N N . VAL A 1 182 ? -3.659 -6.838 3.865 1.00 69.31 182 VAL A N 1
ATOM 1384 C CA . VAL A 1 182 ? -3.214 -6.038 2.706 1.00 69.31 182 VAL A CA 1
ATOM 1385 C C . VAL A 1 182 ? -1.732 -5.648 2.772 1.00 69.31 182 VAL A C 1
ATOM 1387 O O . VAL A 1 182 ? -1.102 -5.387 1.748 1.00 69.31 182 VAL A O 1
ATOM 1390 N N . LEU A 1 183 ? -1.159 -5.601 3.979 1.00 63.59 183 LEU A N 1
ATOM 1391 C CA . LEU A 1 183 ? 0.262 -5.324 4.175 1.00 63.59 183 LEU A CA 1
ATOM 1392 C C . LEU A 1 183 ? 1.120 -6.577 3.950 1.00 63.59 183 LEU A C 1
ATOM 1394 O O . LEU A 1 183 ? 2.163 -6.462 3.303 1.00 63.59 183 LEU A O 1
ATOM 1398 N N . ASP A 1 184 ? 0.639 -7.756 4.353 1.00 59.94 184 ASP A N 1
ATOM 1399 C CA . ASP A 1 184 ? 1.347 -9.035 4.198 1.00 59.94 184 ASP A CA 1
ATOM 1400 C C . ASP A 1 184 ? 1.453 -9.459 2.726 1.00 59.94 184 ASP A C 1
ATOM 1402 O O . ASP A 1 184 ? 2.493 -9.940 2.288 1.00 59.94 184 ASP A O 1
ATOM 1406 N N . THR A 1 185 ? 0.431 -9.185 1.906 1.00 52.34 185 THR A N 1
ATOM 1407 C CA . THR A 1 185 ? 0.467 -9.451 0.452 1.00 52.34 185 THR A CA 1
ATOM 1408 C C . THR A 1 185 ? 1.513 -8.629 -0.307 1.00 52.34 185 THR A C 1
ATOM 1410 O O . THR A 1 185 ? 1.815 -8.920 -1.463 1.00 52.34 185 THR A O 1
ATOM 1413 N N . THR A 1 186 ? 2.067 -7.586 0.315 1.00 49.69 186 THR A N 1
ATOM 1414 C CA . THR A 1 186 ? 3.070 -6.711 -0.311 1.00 49.69 186 THR A CA 1
ATOM 1415 C C . THR A 1 186 ? 4.482 -6.909 0.226 1.00 49.69 186 THR A C 1
ATOM 1417 O O . THR A 1 186 ? 5.420 -6.313 -0.314 1.00 49.69 186 THR A O 1
ATOM 1420 N N . GLU A 1 187 ? 4.641 -7.704 1.282 1.00 43.16 187 GLU A N 1
ATOM 1421 C CA . GLU A 1 187 ? 5.919 -8.211 1.785 1.00 43.16 187 GLU A CA 1
ATOM 1422 C C . GLU A 1 187 ? 6.160 -9.586 1.141 1.00 43.16 187 GLU A C 1
ATOM 1424 O O . GLU A 1 187 ? 6.189 -10.621 1.796 1.00 43.16 187 GLU A O 1
ATOM 1429 N N . GLY A 1 188 ? 6.263 -9.595 -0.191 1.00 38.53 188 GLY A N 1
ATOM 1430 C CA . GLY A 1 188 ? 6.761 -10.759 -0.917 1.00 38.53 188 GLY A CA 1
ATOM 1431 C C . GLY A 1 188 ? 8.221 -11.014 -0.543 1.00 38.53 188 GLY A C 1
ATOM 1432 O O . GLY A 1 188 ? 9.018 -10.074 -0.551 1.00 38.53 188 GLY A O 1
ATOM 1433 N N . GLN A 1 189 ? 8.483 -12.274 -0.185 1.00 31.44 189 GLN A N 1
ATOM 1434 C CA . GLN A 1 189 ? 9.773 -12.914 0.101 1.00 31.44 189 GLN A CA 1
ATOM 1435 C C . GLN A 1 189 ? 10.898 -12.552 -0.873 1.00 31.44 189 GLN A C 1
ATOM 1437 O O . GLN A 1 189 ? 10.605 -12.343 -2.073 1.00 31.44 189 GLN A O 1
#

pLDDT: mean 81.74, std 19.7, range [28.72, 96.62]

Radius of gyration: 23.32 Å; chains: 1; bounding box: 59×31×70 Å

Sequence (189 aa):
AAAFVIEWSKDRGNTERPSSVSGTSSWAGLRSTFHKKVRALENKFSEALLENGKGLKSDLNFWLRGLRSADGRAYKGTIDQLKASIGAEGLIPLTIGDTTKLSLSPRGIDLVRKRVETQLALKKALQQQANQIRTSYIGSLKPRAEAARKAGKQSQALAIENEINACGETGRTFLEHLGSGVLDTTEGQ

Foldseek 3Di:
DDDDDDDDDDDDDDDDDPDPPPDPDPLVVLLVVLLVVLVVLLVVLLVQLQVLLVVLLVVLVVVLVPDDPVLSVQQVVLSVVQNVCQDPSNFRPDDLVVLVVGSHPPVNSVSVNVSNVSNVVSLVVSFVVLQVSLVVSLVVLVVVLVVCVVVVVPVSNVVSVVVNVQCPDTSVSVCVSSVHCSNVVNPDD

Secondary structure (DSSP, 8-state):
------PPPP-----------S---TTHHHHHHHHHHHHHHHHHHHHHHHHHHHHHHHHHHHHHHTS-HHHHHHHHHHHHHHHHHS-TT------HHHHTTSSS-HHHHHHHHHHHHHHHHHHHHHHHHHHHHHHHHHHHHHHHHHHHHHTT-HHHHHHHHHHHHHT-SSHHHHHHHTT--TTGGG---